Protein AF-A0A257TMP0-F1 (afdb_monomer_lite)

pLDDT: mean 79.97, std 19.18, range [31.48, 96.81]

Radius of gyration: 22.4 Å; chains: 1; bounding box: 71×36×74 Å

Sequence (248 aa):
MKRREEPAPKPLPTPAVAKSKNPRAWLIAAVLLLVAIGSGDEDLGERFYEAFAAHPWVAKVERVLKRPPAGVEVTLVYRRPVLMVQVTGGLLPADGDGVQLLTADFSPLEARRYPRLSEFGAATPPPAGTRWTDARVVAAAALAAVLIDSWDELGLHHLAVASDPSANAGQIEFDLFTQAGTRIAWGAAPTATPEDQAAAADKLSRLRHYHAEHNTLEGSRGPQVLDLRTPHGVEVSQRSARPQVIEQ

Structure (mmCIF, N/CA/C/O backbone):
data_AF-A0A257TMP0-F1
#
_entry.id   AF-A0A257TMP0-F1
#
loop_
_atom_site.group_PDB
_atom_site.id
_atom_site.type_symbol
_atom_site.label_atom_id
_atom_site.label_alt_id
_atom_site.label_comp_id
_atom_site.label_asym_id
_atom_site.label_entity_id
_atom_site.label_seq_id
_atom_site.pdbx_PDB_ins_code
_atom_site.Cartn_x
_atom_site.Cartn_y
_atom_site.Cartn_z
_atom_site.occupancy
_atom_site.B_iso_or_equiv
_atom_site.auth_seq_id
_atom_site.auth_comp_id
_atom_site.auth_asym_id
_atom_site.auth_atom_id
_atom_site.pdbx_PDB_model_num
ATOM 1 N N . MET A 1 1 ? 17.772 -9.366 -50.021 1.00 37.19 1 MET A N 1
ATOM 2 C CA . MET A 1 1 ? 18.021 -8.973 -48.616 1.00 37.19 1 MET A CA 1
ATOM 3 C C . MET A 1 1 ? 16.873 -9.487 -47.757 1.00 37.19 1 MET A C 1
ATOM 5 O O . MET A 1 1 ? 15.774 -8.969 -47.875 1.00 37.19 1 MET A O 1
ATOM 9 N N . LYS A 1 2 ? 17.084 -10.548 -46.968 1.00 37.09 2 LYS A N 1
ATOM 10 C 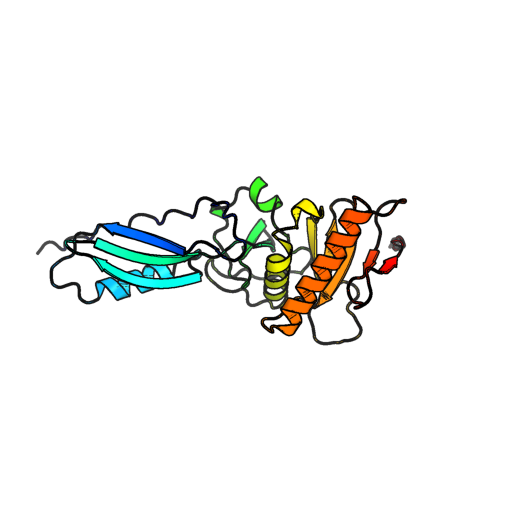CA . LYS A 1 2 ? 16.102 -11.015 -45.974 1.00 37.09 2 LYS A CA 1
ATOM 11 C C . LYS A 1 2 ? 16.408 -10.295 -44.658 1.00 37.09 2 LYS A C 1
ATOM 13 O O . LYS A 1 2 ? 17.503 -10.487 -44.134 1.00 37.09 2 LYS A O 1
ATOM 18 N N . ARG A 1 3 ? 15.493 -9.456 -44.153 1.00 32.97 3 ARG A N 1
ATOM 19 C CA . ARG A 1 3 ? 15.560 -8.972 -42.762 1.00 32.97 3 ARG A CA 1
ATOM 20 C C . ARG A 1 3 ? 15.521 -10.212 -41.869 1.00 32.97 3 ARG A C 1
ATOM 22 O O . ARG A 1 3 ? 14.593 -11.006 -41.991 1.00 32.97 3 ARG A O 1
ATOM 29 N N . ARG A 1 4 ? 16.549 -10.424 -41.047 1.00 34.88 4 ARG A N 1
ATOM 30 C CA . ARG A 1 4 ? 16.467 -11.397 -39.955 1.00 34.88 4 ARG A CA 1
ATOM 31 C C . ARG A 1 4 ? 15.520 -10.795 -38.924 1.00 34.88 4 ARG A C 1
ATOM 33 O O . ARG A 1 4 ? 15.844 -9.759 -38.356 1.00 34.88 4 ARG A O 1
ATOM 40 N N . GLU A 1 5 ? 14.351 -11.398 -38.752 1.00 35.25 5 GLU A N 1
ATOM 41 C CA . GLU A 1 5 ? 13.492 -11.113 -37.606 1.00 35.25 5 GLU A CA 1
ATOM 42 C C . GLU A 1 5 ? 14.234 -11.580 -36.352 1.00 35.25 5 GLU A C 1
ATOM 44 O O . GLU A 1 5 ? 14.592 -12.753 -36.219 1.00 35.25 5 GLU A O 1
ATOM 49 N N . GLU A 1 6 ? 14.562 -10.628 -35.486 1.00 41.41 6 GLU A N 1
ATOM 50 C CA . GLU A 1 6 ? 15.123 -10.892 -34.169 1.00 41.41 6 GLU A CA 1
ATOM 51 C C . GLU A 1 6 ? 14.021 -11.552 -33.318 1.00 41.41 6 GLU A C 1
ATOM 53 O O . GLU A 1 6 ? 12.890 -11.056 -33.313 1.00 41.41 6 GLU A O 1
ATOM 58 N N . PRO A 1 7 ? 14.280 -12.696 -32.657 1.00 37.62 7 PRO A N 1
ATOM 59 C CA . PRO A 1 7 ? 13.253 -13.373 -31.877 1.00 37.62 7 PRO A CA 1
ATOM 60 C C . PRO A 1 7 ? 12.777 -12.453 -30.751 1.00 37.62 7 PRO A C 1
ATOM 62 O O . PRO A 1 7 ? 13.594 -11.894 -30.018 1.00 37.62 7 PRO A O 1
ATOM 65 N N . ALA A 1 8 ? 11.456 -12.308 -30.616 1.00 40.47 8 ALA A N 1
ATOM 66 C CA . ALA A 1 8 ? 10.858 -11.505 -29.559 1.00 40.47 8 ALA A CA 1
ATOM 67 C C . ALA A 1 8 ? 11.420 -11.928 -28.186 1.00 40.47 8 ALA A C 1
ATOM 69 O O . ALA A 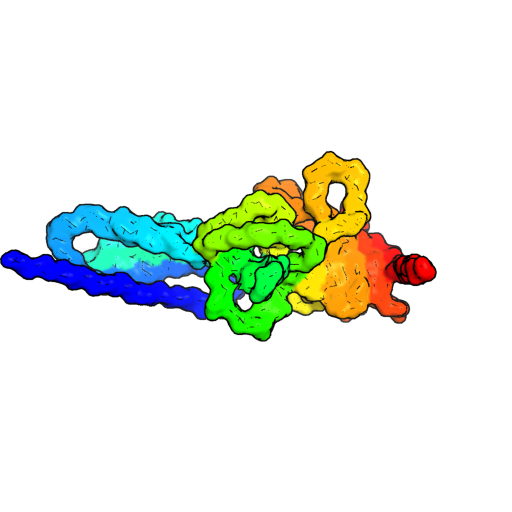1 8 ? 11.577 -13.133 -27.940 1.00 40.47 8 ALA A O 1
ATOM 70 N N . PRO A 1 9 ? 11.738 -10.971 -27.294 1.00 43.97 9 PRO A N 1
ATOM 71 C CA . PRO A 1 9 ? 12.239 -11.292 -25.968 1.00 43.97 9 PRO A CA 1
ATOM 72 C C . PRO A 1 9 ? 11.255 -12.237 -25.271 1.00 43.97 9 PRO A C 1
ATOM 74 O O . PRO A 1 9 ? 10.042 -12.020 -25.282 1.00 43.97 9 PRO A O 1
ATOM 77 N N . LYS A 1 10 ? 11.787 -13.326 -24.705 1.00 41.12 10 LYS A N 1
ATOM 78 C CA . LYS A 1 10 ? 11.005 -14.321 -23.960 1.00 41.12 10 LYS A CA 1
ATOM 79 C C . LYS A 1 10 ? 10.190 -13.592 -22.876 1.00 41.12 10 LYS A C 1
ATOM 81 O O . LYS A 1 10 ? 10.759 -12.699 -22.243 1.00 41.12 10 LYS A O 1
ATOM 86 N N . PRO A 1 11 ? 8.907 -13.945 -22.647 1.00 45.69 11 PRO A N 1
ATOM 87 C CA . PRO A 1 11 ? 8.096 -13.292 -21.625 1.00 45.69 11 PRO A CA 1
ATOM 88 C C . PRO A 1 11 ? 8.832 -13.320 -20.289 1.00 45.69 11 PRO A C 1
ATOM 90 O O . PRO A 1 11 ? 9.423 -14.341 -19.917 1.00 45.69 11 PRO A O 1
ATOM 93 N N . LEU A 1 12 ? 8.832 -12.176 -19.606 1.00 51.00 12 LEU A N 1
ATOM 94 C CA . LEU A 1 12 ? 9.475 -12.058 -18.309 1.00 51.00 12 LEU A CA 1
ATOM 95 C C . LEU A 1 12 ? 8.849 -13.061 -17.348 1.00 51.00 12 LEU A C 1
ATOM 97 O O . LEU A 1 12 ? 7.625 -13.206 -17.348 1.00 51.00 12 LEU A O 1
ATOM 101 N N . PRO A 1 13 ? 9.655 -13.764 -16.535 1.00 46.88 13 PRO A N 1
ATOM 102 C CA . PRO A 1 13 ? 9.083 -14.514 -15.440 1.00 46.88 13 PRO A CA 1
ATOM 103 C C . PRO A 1 13 ? 8.354 -13.509 -14.547 1.00 46.88 13 PRO A C 1
ATOM 105 O O . PRO A 1 13 ? 8.991 -12.642 -13.945 1.00 46.88 13 PRO A O 1
ATOM 108 N N . THR A 1 14 ? 7.025 -13.606 -14.466 1.00 50.69 14 THR A N 1
ATOM 109 C CA . THR A 1 14 ? 6.275 -12.971 -13.382 1.00 50.69 14 THR A CA 1
ATOM 110 C C . THR A 1 14 ? 6.949 -13.438 -12.097 1.00 50.69 14 THR A C 1
ATOM 112 O O . THR A 1 14 ? 7.175 -14.649 -11.966 1.00 50.69 14 THR A O 1
ATOM 115 N N . PRO A 1 15 ? 7.366 -12.542 -11.184 1.00 47.78 15 PRO A N 1
ATOM 116 C CA . PRO A 1 15 ? 7.978 -12.989 -9.949 1.00 47.78 15 PRO A CA 1
ATOM 117 C C . PRO A 1 15 ? 6.948 -13.863 -9.234 1.00 47.78 15 PRO A C 1
ATOM 119 O O . PRO A 1 15 ? 5.976 -13.360 -8.677 1.00 47.78 15 PRO A O 1
ATOM 122 N N . ALA A 1 16 ? 7.142 -15.187 -9.280 1.00 42.41 16 ALA A N 1
ATOM 123 C CA . ALA A 1 16 ? 6.451 -16.107 -8.395 1.00 42.41 16 ALA A CA 1
ATOM 124 C C . ALA A 1 16 ? 6.668 -15.532 -7.006 1.00 42.41 16 ALA A C 1
ATOM 126 O O . ALA A 1 16 ? 7.832 -15.345 -6.655 1.00 42.41 16 ALA A O 1
ATOM 127 N N . VAL A 1 17 ? 5.582 -15.164 -6.315 1.00 42.59 17 VAL A N 1
ATOM 128 C CA . VAL A 1 17 ? 5.558 -14.455 -5.027 1.00 42.59 17 VAL A CA 1
ATOM 129 C C . VAL A 1 17 ? 6.579 -15.092 -4.088 1.00 42.59 17 VAL A C 1
ATOM 131 O O . VAL A 1 17 ? 6.304 -16.044 -3.356 1.00 42.59 17 VAL A O 1
ATOM 134 N N . ALA A 1 18 ? 7.816 -14.621 -4.181 1.00 34.34 18 ALA A N 1
ATOM 135 C CA . ALA A 1 18 ? 8.935 -15.236 -3.519 1.00 34.34 18 ALA A CA 1
ATOM 136 C C . ALA A 1 18 ? 8.872 -14.661 -2.121 1.00 34.34 18 ALA A C 1
ATOM 138 O O . ALA A 1 18 ? 9.106 -13.470 -1.914 1.00 34.34 18 ALA A O 1
ATOM 139 N N . LYS A 1 19 ? 8.467 -15.509 -1.174 1.00 33.50 19 LYS A N 1
ATOM 140 C CA . LYS A 1 19 ? 8.443 -15.202 0.254 1.00 33.50 19 LYS A CA 1
ATOM 141 C C . LYS A 1 19 ? 9.877 -14.932 0.722 1.00 33.50 19 LYS A C 1
ATOM 143 O O . LYS A 1 19 ? 10.552 -15.813 1.248 1.00 33.50 19 LYS A O 1
ATOM 148 N N . SER A 1 20 ? 10.364 -13.721 0.472 1.00 34.03 20 SER A N 1
ATOM 149 C CA . SER A 1 20 ? 11.610 -13.197 1.015 1.00 34.03 20 SER A CA 1
ATOM 150 C C . SER A 1 20 ? 11.408 -12.952 2.508 1.00 34.03 20 SER A C 1
ATOM 152 O O . SER A 1 20 ? 10.466 -12.274 2.908 1.00 34.03 20 SER A O 1
ATOM 154 N N . LYS A 1 21 ? 12.293 -13.503 3.346 1.00 31.48 21 LYS A N 1
ATOM 155 C CA . LYS A 1 21 ? 12.283 -13.321 4.811 1.00 31.48 21 LYS A CA 1
ATOM 156 C C . LYS A 1 21 ? 12.766 -11.931 5.258 1.00 31.48 21 LYS A C 1
ATOM 158 O O . LYS A 1 21 ? 12.965 -11.718 6.449 1.00 31.48 21 LYS A O 1
ATOM 163 N N . ASN A 1 22 ? 13.001 -11.003 4.329 1.00 34.41 22 ASN A N 1
ATOM 164 C CA . ASN A 1 22 ? 13.519 -9.675 4.626 1.00 34.41 22 ASN A CA 1
ATOM 165 C C . ASN A 1 22 ? 12.558 -8.609 4.055 1.00 34.41 22 ASN A C 1
ATOM 167 O O . ASN A 1 22 ? 12.523 -8.434 2.836 1.00 34.41 22 ASN A O 1
ATOM 171 N N . PRO A 1 23 ? 11.781 -7.893 4.892 1.00 37.94 23 PRO A N 1
ATOM 172 C CA . PRO A 1 23 ? 10.699 -7.006 4.440 1.00 37.94 23 PRO A CA 1
ATOM 173 C C . PRO A 1 23 ? 11.188 -5.794 3.626 1.00 37.94 23 PRO A C 1
ATOM 175 O O . PRO A 1 23 ? 10.402 -5.162 2.924 1.00 37.94 23 PRO A O 1
ATOM 178 N N . ARG A 1 24 ? 12.499 -5.500 3.665 1.00 38.03 24 ARG A N 1
ATOM 179 C CA . ARG A 1 24 ? 13.159 -4.464 2.849 1.00 38.03 24 ARG A CA 1
ATOM 180 C C . ARG A 1 24 ? 13.813 -4.985 1.564 1.00 38.03 24 ARG A C 1
ATOM 182 O O . ARG A 1 24 ? 14.245 -4.177 0.752 1.00 38.03 24 ARG A O 1
ATOM 189 N N . ALA A 1 25 ? 13.879 -6.301 1.356 1.00 39.72 25 ALA A N 1
ATOM 190 C CA . ALA A 1 25 ? 14.409 -6.908 0.135 1.00 39.72 25 ALA A CA 1
ATOM 191 C C . ALA A 1 25 ? 13.251 -7.361 -0.760 1.00 39.72 25 ALA A C 1
ATOM 193 O O . ALA A 1 25 ? 12.976 -8.556 -0.901 1.00 39.72 25 ALA A O 1
ATOM 194 N N . TRP A 1 26 ? 12.539 -6.396 -1.336 1.00 49.69 26 TRP A N 1
ATOM 195 C CA . TRP A 1 26 ? 11.706 -6.672 -2.499 1.00 49.69 26 TRP A CA 1
ATOM 196 C C . TRP A 1 26 ? 12.649 -6.927 -3.684 1.00 49.69 26 TRP A C 1
ATOM 198 O O . TRP A 1 26 ? 13.623 -6.202 -3.872 1.00 49.69 26 TRP A O 1
ATOM 208 N N . LEU A 1 27 ? 12.446 -8.066 -4.355 1.00 55.94 27 LEU A N 1
ATOM 209 C CA . LEU A 1 27 ? 13.474 -8.809 -5.093 1.00 55.94 27 LEU A CA 1
ATOM 210 C C . LEU A 1 27 ? 14.363 -7.923 -5.979 1.00 55.94 27 LEU A C 1
ATOM 212 O O . LEU A 1 27 ? 13.902 -7.400 -6.993 1.00 55.94 27 LEU A O 1
ATOM 216 N N . ILE A 1 28 ? 15.658 -7.874 -5.653 1.00 55.78 28 ILE A N 1
ATOM 217 C CA . ILE A 1 28 ? 16.684 -7.653 -6.668 1.00 55.78 28 ILE A CA 1
ATOM 218 C C . ILE A 1 28 ? 16.849 -8.990 -7.381 1.00 55.78 28 ILE A C 1
ATOM 220 O O . ILE A 1 28 ? 17.313 -9.960 -6.778 1.00 55.78 28 ILE A O 1
ATOM 224 N N . ALA A 1 29 ? 16.451 -9.061 -8.647 1.00 62.38 29 ALA A N 1
ATOM 225 C CA . ALA A 1 29 ? 16.755 -10.220 -9.474 1.00 62.38 29 ALA A CA 1
ATOM 226 C C . ALA A 1 29 ? 17.756 -9.829 -10.555 1.00 62.38 29 ALA A C 1
ATOM 228 O O . ALA A 1 29 ? 17.570 -8.840 -11.266 1.00 62.38 29 ALA A O 1
ATOM 229 N N . ALA A 1 30 ? 18.797 -10.644 -10.702 1.00 57.94 30 ALA A N 1
ATOM 230 C CA . ALA A 1 30 ? 19.597 -10.661 -11.912 1.00 57.94 30 ALA A CA 1
ATOM 231 C C . ALA A 1 30 ? 18.917 -11.604 -12.910 1.00 57.94 30 ALA A C 1
ATOM 233 O O . ALA A 1 30 ? 18.869 -12.816 -12.702 1.00 57.94 30 ALA A O 1
ATOM 234 N N . VAL A 1 31 ? 18.365 -11.044 -13.982 1.00 66.56 31 VAL A N 1
ATOM 235 C CA . VAL A 1 31 ? 17.843 -11.805 -15.115 1.00 66.56 31 VAL A CA 1
ATOM 236 C C . VAL A 1 31 ? 18.952 -11.899 -16.153 1.00 66.56 31 VAL A C 1
ATOM 238 O O . VAL A 1 31 ? 19.395 -10.886 -16.690 1.00 66.56 31 VAL A O 1
ATOM 241 N N . LEU A 1 32 ? 19.414 -13.117 -16.436 1.00 60.00 32 LEU A N 1
ATOM 242 C CA . LEU A 1 32 ? 20.347 -13.374 -17.527 1.00 60.00 32 LEU A CA 1
ATOM 243 C C . LEU A 1 32 ? 19.556 -13.790 -18.768 1.00 60.00 32 LEU A C 1
ATOM 245 O O . LEU A 1 32 ? 18.943 -14.858 -18.786 1.00 60.00 32 LEU A O 1
ATOM 249 N N . LEU A 1 33 ? 19.589 -12.960 -19.807 1.00 61.06 33 LEU A N 1
ATOM 250 C CA . LEU A 1 33 ? 19.063 -13.306 -21.120 1.00 61.06 33 LEU A CA 1
ATOM 251 C C . LEU A 1 33 ? 20.218 -13.682 -22.049 1.00 61.06 33 LEU A C 1
ATOM 253 O O . LEU A 1 33 ? 21.161 -12.915 -22.238 1.00 61.06 33 LEU A O 1
ATOM 257 N N . LEU A 1 34 ? 20.130 -14.863 -22.655 1.00 55.09 34 LEU A N 1
ATOM 258 C CA . LEU A 1 34 ? 20.993 -15.250 -23.767 1.00 55.09 34 LEU A CA 1
ATOM 259 C C . LEU A 1 34 ? 20.329 -14.784 -25.060 1.00 55.09 34 LEU A C 1
ATOM 261 O O . LEU A 1 34 ? 19.215 -15.208 -25.366 1.00 55.09 34 LEU A O 1
ATOM 265 N N . VAL A 1 35 ? 21.005 -13.914 -25.805 1.00 59.41 35 VAL A N 1
ATOM 266 C CA . VAL A 1 35 ? 20.513 -13.371 -27.078 1.00 59.41 35 VAL A CA 1
ATOM 267 C C . VAL A 1 35 ? 21.626 -13.469 -28.100 1.00 59.41 35 VAL A C 1
ATOM 269 O O . VAL A 1 35 ? 22.787 -13.271 -27.768 1.00 59.41 35 VAL A O 1
ATOM 272 N N . ALA A 1 36 ? 21.298 -13.791 -29.349 1.00 56.53 36 ALA A N 1
ATOM 273 C CA . ALA A 1 36 ? 22.279 -13.784 -30.426 1.00 56.53 36 ALA A CA 1
ATOM 274 C C . ALA A 1 36 ? 22.693 -12.334 -30.736 1.00 56.53 36 ALA A C 1
ATOM 276 O O . ALA A 1 36 ? 22.044 -11.659 -31.527 1.00 56.53 36 ALA A O 1
ATOM 277 N N . ILE A 1 37 ? 23.760 -11.854 -30.094 1.00 57.31 37 ILE A N 1
ATOM 278 C CA . ILE A 1 37 ? 24.263 -10.489 -30.276 1.00 57.31 37 ILE A CA 1
ATOM 279 C C . ILE A 1 37 ? 25.055 -10.421 -31.589 1.00 57.31 37 ILE A C 1
ATOM 281 O O . ILE A 1 37 ? 26.093 -11.069 -31.736 1.00 57.31 37 ILE A O 1
ATOM 285 N N . GLY A 1 38 ? 24.568 -9.640 -32.555 1.00 56.31 38 GLY A N 1
ATOM 286 C CA . GLY A 1 38 ? 25.363 -9.236 -33.716 1.00 56.31 38 GLY A CA 1
ATOM 287 C C . GLY A 1 38 ? 26.446 -8.238 -33.299 1.00 56.31 38 GLY A C 1
ATOM 288 O O . GLY A 1 38 ? 26.213 -7.401 -32.433 1.00 56.31 38 GLY A O 1
ATOM 289 N N . SER A 1 39 ? 27.628 -8.293 -33.918 1.00 51.47 39 SER A N 1
ATOM 290 C CA . SER A 1 39 ? 28.830 -7.529 -33.527 1.00 51.47 39 SER A CA 1
ATOM 291 C C . SER A 1 39 ? 28.739 -5.995 -33.657 1.00 51.47 39 SER A C 1
ATOM 293 O O . SER A 1 39 ? 29.765 -5.333 -33.560 1.00 51.47 39 SER A O 1
ATOM 295 N N . GLY A 1 40 ? 27.554 -5.430 -33.899 1.00 57.81 40 GLY A N 1
ATOM 296 C CA . GLY A 1 40 ? 27.322 -3.993 -34.083 1.00 57.81 40 GLY A CA 1
ATOM 297 C C . GLY A 1 40 ? 26.061 -3.465 -33.398 1.00 57.81 40 GLY A C 1
ATOM 298 O O . GLY A 1 40 ? 25.598 -2.390 -33.754 1.00 57.81 40 GLY A O 1
ATOM 299 N N . ASP A 1 41 ? 25.473 -4.210 -32.456 1.00 66.75 41 ASP A N 1
ATOM 300 C CA . ASP A 1 41 ? 24.308 -3.729 -31.703 1.00 66.75 41 ASP A CA 1
ATOM 301 C C . ASP A 1 41 ? 24.769 -2.869 -30.514 1.00 66.75 41 ASP A C 1
ATOM 303 O O . ASP A 1 41 ? 24.841 -3.318 -29.360 1.00 66.75 41 ASP A O 1
ATOM 307 N N . GLU A 1 42 ? 25.212 -1.649 -30.826 1.00 69.06 42 GLU A N 1
ATOM 308 C CA . GLU A 1 42 ? 25.689 -0.664 -29.850 1.00 69.06 42 GLU A CA 1
ATOM 309 C C . GLU A 1 42 ? 24.560 -0.289 -28.870 1.00 69.06 42 GLU A C 1
ATOM 311 O O . GLU A 1 42 ? 24.783 -0.342 -27.653 1.00 69.06 42 GLU A O 1
ATOM 316 N N . ASP A 1 43 ? 23.327 -0.156 -29.370 1.00 79.62 43 ASP A N 1
ATOM 317 C CA . ASP A 1 43 ? 22.139 0.300 -28.626 1.00 79.62 43 ASP A CA 1
ATOM 318 C C . ASP A 1 43 ? 21.397 -0.813 -27.862 1.00 79.62 43 ASP A C 1
ATOM 320 O O . ASP A 1 43 ? 20.444 -0.552 -27.126 1.00 79.62 43 ASP A O 1
ATOM 324 N N . LEU A 1 44 ? 21.842 -2.073 -27.968 1.00 80.56 44 LEU A N 1
ATOM 325 C CA . LEU A 1 44 ? 21.208 -3.226 -27.311 1.00 80.56 44 LEU A CA 1
ATOM 326 C C . LEU A 1 44 ? 20.926 -2.997 -25.818 1.00 80.56 44 LEU A C 1
ATOM 328 O O . LEU A 1 44 ? 19.887 -3.404 -25.306 1.00 80.56 44 LEU A O 1
ATOM 332 N N . GLY A 1 45 ? 21.859 -2.356 -25.107 1.00 82.62 45 GLY A N 1
ATOM 333 C CA . GLY A 1 45 ? 21.712 -2.096 -23.673 1.00 82.62 45 GLY A CA 1
ATOM 334 C C . GLY A 1 45 ? 20.558 -1.143 -23.359 1.00 82.62 45 GLY A C 1
ATOM 335 O O . GLY A 1 45 ? 19.799 -1.396 -22.424 1.00 82.62 45 GLY A O 1
ATOM 336 N N . GLU A 1 46 ? 20.403 -0.091 -24.162 1.00 86.38 46 GLU A N 1
ATOM 337 C CA . GLU A 1 46 ? 19.332 0.897 -24.030 1.00 86.38 46 GLU A CA 1
ATOM 338 C C . GLU A 1 46 ? 17.976 0.282 -24.382 1.00 86.38 46 GLU A C 1
ATOM 340 O O . GLU A 1 46 ? 17.044 0.371 -23.589 1.00 86.38 46 GLU A O 1
ATOM 345 N N . ARG A 1 47 ? 17.896 -0.487 -25.476 1.00 86.44 47 ARG A N 1
ATOM 346 C CA . ARG A 1 47 ? 16.678 -1.228 -25.853 1.00 86.44 47 ARG A CA 1
ATOM 347 C C . ARG A 1 47 ? 16.193 -2.154 -24.736 1.00 86.44 47 ARG A C 1
ATOM 349 O O . ARG A 1 47 ? 14.996 -2.226 -24.464 1.00 86.44 47 ARG A O 1
ATOM 356 N N . PHE A 1 48 ? 17.111 -2.868 -24.077 1.00 87.75 48 PHE A N 1
ATOM 357 C CA . PHE A 1 48 ? 16.760 -3.678 -22.912 1.00 87.75 48 PHE A CA 1
ATOM 358 C C . PHE A 1 48 ? 16.297 -2.811 -21.749 1.00 87.75 48 PHE A C 1
ATOM 360 O O . PHE A 1 48 ? 15.259 -3.108 -21.162 1.00 87.75 48 PHE A O 1
ATOM 367 N N . TYR A 1 49 ? 17.033 -1.747 -21.425 1.00 89.06 49 TYR A N 1
ATOM 368 C CA . TYR A 1 49 ? 16.637 -0.826 -20.367 1.00 89.06 49 TYR A CA 1
ATOM 369 C C . TYR A 1 49 ? 15.203 -0.321 -20.572 1.00 89.06 49 TYR A C 1
ATOM 371 O O . TYR A 1 49 ? 14.381 -0.489 -19.676 1.00 89.06 49 TYR A O 1
ATOM 379 N N . GLU A 1 50 ? 14.882 0.212 -21.751 1.00 89.88 50 GLU A N 1
ATOM 380 C CA . GLU A 1 50 ? 13.552 0.734 -22.077 1.00 89.88 50 GLU A CA 1
ATOM 381 C C . GLU A 1 50 ? 12.471 -0.348 -21.996 1.00 89.88 50 GLU A C 1
ATOM 383 O O . GLU A 1 50 ? 11.436 -0.145 -21.359 1.00 89.88 50 GLU A O 1
ATOM 388 N N . ALA A 1 51 ? 12.722 -1.527 -22.575 1.00 87.75 51 ALA A N 1
ATOM 389 C CA . ALA A 1 51 ? 11.765 -2.630 -22.562 1.00 87.75 51 ALA A CA 1
ATOM 390 C C . ALA A 1 51 ? 11.447 -3.111 -21.137 1.00 87.75 51 ALA A C 1
ATOM 392 O O . ALA A 1 51 ? 10.286 -3.355 -20.806 1.00 87.75 51 ALA A O 1
ATOM 393 N N . PHE A 1 52 ? 12.464 -3.231 -20.278 1.00 88.88 52 PHE A N 1
ATOM 394 C CA . PHE A 1 52 ? 12.271 -3.614 -18.881 1.00 88.88 52 PHE A CA 1
ATOM 395 C C . PHE A 1 52 ? 11.640 -2.486 -18.059 1.00 88.88 52 PHE A C 1
ATOM 397 O O . PHE A 1 52 ? 10.758 -2.758 -17.248 1.00 88.88 52 PHE A O 1
ATOM 404 N N . ALA A 1 53 ? 12.047 -1.232 -18.268 1.00 89.75 53 ALA A N 1
ATOM 405 C CA . ALA A 1 53 ? 11.503 -0.075 -17.559 1.00 89.75 53 ALA A CA 1
ATOM 406 C C . ALA A 1 53 ? 10.017 0.163 -17.873 1.00 89.75 53 ALA A C 1
ATOM 408 O O . ALA A 1 53 ? 9.278 0.629 -17.009 1.00 89.75 53 ALA A O 1
ATOM 409 N N . ALA A 1 54 ? 9.564 -0.201 -19.076 1.00 89.12 54 ALA A N 1
ATOM 410 C CA . ALA A 1 54 ? 8.160 -0.126 -19.469 1.00 89.12 54 ALA A CA 1
ATOM 411 C C . ALA A 1 54 ? 7.279 -1.225 -18.842 1.00 89.12 54 ALA A C 1
ATOM 413 O O . ALA A 1 54 ? 6.052 -1.160 -18.935 1.00 89.12 54 ALA A O 1
ATOM 414 N N . HIS A 1 55 ? 7.865 -2.255 -18.223 1.00 91.12 55 HIS A N 1
ATOM 415 C CA . HIS A 1 55 ? 7.094 -3.378 -17.705 1.00 91.12 55 HIS A CA 1
ATOM 416 C C . HIS A 1 55 ? 6.399 -3.030 -16.370 1.00 91.12 55 HIS A C 1
ATOM 418 O O . HIS A 1 55 ? 7.081 -2.621 -15.429 1.00 91.12 55 HIS A O 1
ATOM 424 N N . PRO A 1 56 ? 5.080 -3.285 -16.202 1.00 91.81 56 PRO A N 1
ATOM 425 C CA . PRO A 1 56 ? 4.320 -2.869 -15.016 1.00 91.81 56 PRO A CA 1
ATOM 426 C C . PRO A 1 56 ? 4.861 -3.344 -13.667 1.00 91.81 56 PRO A C 1
ATOM 428 O O . PRO A 1 56 ? 4.665 -2.673 -12.664 1.00 91.81 56 PRO A O 1
ATOM 431 N N . TRP A 1 57 ? 5.541 -4.491 -13.633 1.00 92.12 57 TRP A N 1
ATOM 432 C CA . TRP A 1 57 ? 6.139 -5.049 -12.414 1.00 92.12 57 TRP A CA 1
ATOM 433 C C . TRP A 1 57 ? 7.525 -4.504 -12.077 1.00 92.12 57 TRP A C 1
ATOM 435 O O . TRP A 1 57 ? 8.031 -4.772 -10.989 1.00 92.12 57 TRP A O 1
ATOM 445 N N . VAL A 1 58 ? 8.171 -3.779 -12.985 1.00 92.44 58 VAL A N 1
ATOM 446 C CA . VAL A 1 58 ? 9.510 -3.244 -12.747 1.00 92.44 58 VAL A CA 1
ATOM 447 C C . VAL A 1 58 ? 9.361 -1.884 -12.078 1.00 92.44 58 VAL A C 1
ATOM 449 O O . VAL A 1 58 ? 8.753 -0.961 -12.615 1.00 92.44 58 VAL A O 1
ATOM 452 N N . ALA A 1 59 ? 9.898 -1.762 -10.867 1.00 92.75 59 ALA A N 1
ATOM 453 C CA . ALA A 1 59 ? 9.982 -0.472 -10.194 1.00 92.75 59 ALA A CA 1
ATOM 454 C C . ALA A 1 59 ? 11.171 0.323 -10.731 1.00 92.75 59 ALA A C 1
ATOM 456 O O . ALA A 1 59 ? 11.094 1.538 -10.900 1.00 92.75 59 ALA A O 1
ATOM 457 N N . LYS A 1 60 ? 12.282 -0.379 -10.985 1.00 92.31 60 LYS A N 1
ATOM 458 C CA . LYS A 1 60 ? 13.527 0.210 -11.460 1.00 92.31 60 LYS A CA 1
ATOM 459 C C . LYS A 1 60 ? 14.388 -0.829 -12.173 1.00 92.31 60 LYS A C 1
ATOM 461 O O . LYS A 1 60 ? 14.540 -1.955 -11.701 1.00 92.31 60 LYS A O 1
ATOM 466 N N . VAL A 1 61 ? 15.010 -0.414 -13.271 1.00 92.81 61 VAL A N 1
ATOM 467 C CA . VAL A 1 61 ? 16.146 -1.118 -13.870 1.00 92.81 61 VAL A CA 1
ATOM 468 C C . VAL A 1 61 ? 17.412 -0.556 -13.230 1.00 92.81 61 VAL A C 1
ATOM 470 O O . VAL A 1 61 ? 17.730 0.618 -13.415 1.00 92.81 61 VAL A O 1
ATOM 473 N N . GLU A 1 62 ? 18.114 -1.352 -12.425 1.00 92.06 62 GLU A N 1
ATOM 474 C CA . GLU A 1 62 ? 19.339 -0.886 -11.762 1.00 92.06 62 GLU A CA 1
ATOM 475 C C . GLU A 1 62 ? 20.526 -0.886 -12.709 1.00 92.06 62 GLU A C 1
ATOM 477 O O . GLU A 1 62 ? 21.380 -0.003 -12.643 1.00 92.06 62 GLU A O 1
ATOM 482 N N . ARG A 1 63 ? 20.611 -1.917 -13.553 1.00 88.19 63 ARG A N 1
ATOM 483 C CA . ARG A 1 63 ? 21.796 -2.150 -14.368 1.00 88.19 63 ARG A CA 1
ATOM 484 C C . ARG A 1 63 ? 21.487 -3.064 -15.543 1.00 88.19 63 ARG A C 1
ATOM 486 O O . ARG A 1 63 ? 20.798 -4.066 -15.379 1.00 88.19 63 ARG A O 1
ATOM 493 N N . VAL A 1 64 ? 22.080 -2.758 -16.691 1.00 89.19 64 VAL A N 1
ATOM 494 C CA . VAL A 1 64 ? 22.109 -3.621 -17.876 1.00 89.19 64 VAL A CA 1
ATOM 495 C C . VAL A 1 64 ? 23.572 -3.832 -18.254 1.00 89.19 64 VAL A C 1
ATOM 497 O O . VAL A 1 64 ? 24.294 -2.866 -18.487 1.00 89.19 64 VAL A O 1
ATOM 500 N N . LEU A 1 65 ? 24.031 -5.083 -18.291 1.00 86.81 65 LEU A N 1
ATOM 501 C CA . LEU A 1 65 ? 25.397 -5.445 -18.664 1.00 86.81 65 LEU A CA 1
ATOM 502 C C . LEU A 1 65 ? 25.413 -6.426 -19.829 1.00 86.81 65 LEU A C 1
ATOM 504 O O . LEU A 1 65 ? 24.851 -7.514 -19.738 1.00 86.81 65 LEU A O 1
ATOM 508 N N . LYS A 1 66 ? 26.157 -6.098 -20.886 1.00 83.75 66 LYS A N 1
ATOM 509 C CA . LYS A 1 66 ? 26.505 -7.068 -21.930 1.00 83.75 66 LYS A CA 1
ATOM 510 C C . LYS A 1 66 ? 27.534 -8.056 -21.360 1.00 83.75 66 LYS A C 1
ATOM 512 O O . LYS A 1 66 ? 28.544 -7.658 -20.779 1.00 83.75 66 LYS A O 1
ATOM 517 N N . ARG A 1 67 ? 27.273 -9.351 -21.505 1.00 81.12 67 ARG A N 1
ATOM 518 C CA . ARG A 1 67 ? 28.128 -10.457 -21.065 1.00 81.12 67 ARG A CA 1
ATOM 519 C C . ARG A 1 67 ? 28.616 -11.245 -22.284 1.00 81.12 67 ARG A C 1
ATOM 521 O O . ARG A 1 67 ? 27.792 -11.723 -23.062 1.00 81.12 67 ARG A O 1
ATOM 528 N N . PRO A 1 68 ? 29.933 -11.419 -22.468 1.00 73.00 68 PRO A N 1
ATOM 529 C CA . PRO A 1 68 ? 30.451 -12.318 -23.494 1.00 73.00 68 PRO A CA 1
ATOM 530 C C . PRO A 1 68 ? 30.026 -13.784 -23.254 1.00 73.00 68 PRO A C 1
ATOM 532 O O . PRO A 1 68 ? 29.842 -14.174 -22.100 1.00 73.00 68 PRO A O 1
ATOM 535 N N . PRO A 1 69 ? 29.920 -14.620 -24.306 1.00 64.69 69 PRO A N 1
ATOM 536 C CA . PRO A 1 69 ? 30.065 -14.254 -25.716 1.00 64.69 69 PRO A CA 1
ATOM 537 C C . PRO A 1 69 ? 28.799 -13.620 -26.328 1.00 64.69 69 PRO A C 1
ATOM 539 O O . PRO A 1 69 ? 28.928 -12.897 -27.308 1.00 64.69 69 PRO A O 1
ATOM 542 N N . ALA A 1 70 ? 27.602 -13.855 -25.774 1.00 72.88 70 ALA A N 1
ATOM 543 C CA . ALA A 1 70 ? 26.331 -13.354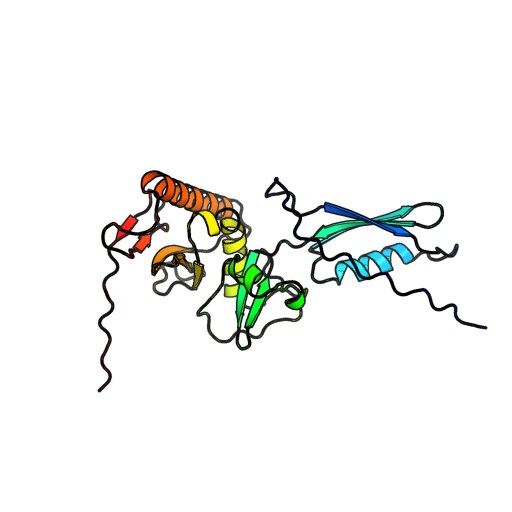 -26.321 1.00 72.88 70 ALA A CA 1
ATOM 544 C C . ALA A 1 70 ? 25.200 -13.354 -25.263 1.00 72.88 70 ALA A C 1
ATOM 546 O O . ALA A 1 70 ? 24.202 -14.068 -25.371 1.00 72.88 70 ALA A O 1
ATOM 547 N N . GLY A 1 71 ? 25.388 -12.613 -24.174 1.00 75.88 71 GLY A N 1
ATOM 548 C CA . GLY A 1 71 ? 24.418 -12.498 -23.088 1.00 75.88 71 GLY A CA 1
ATOM 549 C C . GLY A 1 71 ? 24.193 -11.055 -22.661 1.00 75.88 71 GLY A C 1
ATOM 550 O O . GLY A 1 71 ? 25.045 -10.190 -22.857 1.00 75.88 71 GLY A O 1
ATOM 551 N N . VAL A 1 72 ? 23.046 -10.801 -22.047 1.00 83.06 72 VAL A N 1
ATOM 552 C CA . VAL A 1 72 ? 22.746 -9.558 -21.340 1.00 83.06 72 VAL A CA 1
ATOM 553 C C . VAL A 1 72 ? 22.265 -9.923 -19.941 1.00 83.06 72 VAL A C 1
ATOM 555 O O . VAL A 1 72 ? 21.339 -10.710 -19.769 1.00 83.06 72 VAL A O 1
ATOM 558 N N . GLU A 1 73 ? 22.930 -9.379 -18.931 1.00 85.19 73 GLU A N 1
ATOM 559 C CA . GLU A 1 73 ? 22.534 -9.476 -17.531 1.00 85.19 73 GLU A CA 1
ATOM 560 C C . GLU A 1 73 ? 21.823 -8.183 -17.143 1.00 85.19 73 GLU A C 1
ATOM 562 O O . GLU A 1 73 ? 22.402 -7.100 -17.238 1.00 85.19 73 GLU A O 1
ATOM 567 N N . VAL A 1 74 ? 20.576 -8.292 -16.694 1.00 85.44 74 VAL A N 1
ATOM 568 C CA . VAL A 1 74 ? 19.773 -7.157 -16.242 1.00 85.44 74 VAL A CA 1
ATOM 569 C C . VAL A 1 74 ? 19.467 -7.314 -14.763 1.00 85.44 74 VAL A C 1
ATOM 571 O O . VAL A 1 74 ? 18.917 -8.324 -14.335 1.00 85.44 74 VAL A O 1
ATOM 574 N N . THR A 1 75 ? 19.834 -6.315 -13.969 1.00 88.25 75 THR A N 1
ATOM 575 C CA . THR A 1 75 ? 19.500 -6.234 -12.547 1.00 88.25 75 THR A CA 1
ATOM 576 C C . THR A 1 75 ? 18.261 -5.359 -12.389 1.00 88.25 75 THR A C 1
ATOM 578 O O . THR A 1 75 ? 18.276 -4.184 -12.762 1.00 88.25 75 THR A O 1
ATOM 581 N N . LEU A 1 76 ? 17.185 -5.944 -11.867 1.00 88.25 76 LEU A N 1
ATOM 582 C CA . LEU A 1 76 ? 15.878 -5.305 -11.717 1.00 88.25 76 LEU A CA 1
ATOM 583 C C . LEU A 1 76 ? 15.474 -5.246 -10.256 1.00 88.25 76 LEU A C 1
ATOM 585 O O . LEU A 1 76 ? 15.741 -6.186 -9.507 1.00 88.25 76 LEU A O 1
ATOM 589 N N . VAL A 1 77 ? 14.731 -4.201 -9.912 1.00 89.94 77 VAL A N 1
ATOM 590 C CA . VAL A 1 77 ? 13.984 -4.114 -8.662 1.00 89.94 77 VAL A CA 1
ATOM 591 C C . VAL A 1 77 ? 12.491 -4.216 -8.991 1.00 89.94 77 VAL A C 1
ATOM 593 O O . VAL A 1 77 ? 11.963 -3.414 -9.770 1.00 89.94 77 VAL A O 1
ATOM 596 N N . TYR A 1 78 ? 11.806 -5.210 -8.416 1.00 91.00 78 TYR A N 1
ATOM 597 C CA . TYR A 1 78 ? 10.394 -5.518 -8.704 1.00 91.00 78 TYR A CA 1
ATOM 598 C C . TYR A 1 78 ? 9.393 -4.872 -7.747 1.00 91.00 78 TYR A C 1
ATOM 600 O O . TYR A 1 78 ? 9.478 -5.050 -6.539 1.00 91.00 78 TYR A O 1
ATOM 608 N N . ARG A 1 79 ? 8.341 -4.246 -8.270 1.00 93.62 79 ARG A N 1
ATOM 609 C CA . ARG A 1 79 ? 7.249 -3.706 -7.453 1.00 93.62 79 ARG A CA 1
ATOM 610 C C . ARG A 1 79 ? 6.663 -4.771 -6.527 1.00 93.62 79 ARG A C 1
ATOM 612 O O . ARG A 1 79 ? 6.411 -5.906 -6.932 1.00 93.62 79 ARG A O 1
ATOM 619 N N . ARG A 1 80 ? 6.426 -4.384 -5.274 1.00 93.38 80 ARG A N 1
ATOM 620 C CA . ARG A 1 80 ? 5.757 -5.216 -4.271 1.00 93.38 80 ARG A CA 1
ATOM 621 C C . ARG A 1 80 ? 4.272 -4.838 -4.239 1.00 93.38 80 ARG A C 1
ATOM 623 O O . ARG A 1 80 ? 3.986 -3.695 -3.897 1.00 93.38 80 ARG A O 1
ATOM 630 N N . PRO A 1 81 ? 3.331 -5.749 -4.539 1.00 95.31 81 PRO A N 1
ATOM 631 C CA . PRO A 1 81 ? 1.912 -5.477 -4.359 1.00 95.31 81 PRO A CA 1
ATOM 632 C C . PRO A 1 81 ? 1.621 -5.311 -2.871 1.00 95.31 81 PRO A C 1
ATOM 634 O O . PRO A 1 81 ? 2.087 -6.106 -2.051 1.00 95.31 81 PRO A O 1
ATOM 637 N N . VAL A 1 82 ? 0.857 -4.280 -2.528 1.00 96.50 82 VAL A N 1
ATOM 638 C CA . VAL A 1 82 ? 0.484 -3.994 -1.134 1.00 96.50 82 VAL A CA 1
ATOM 639 C C . VAL A 1 82 ? -0.982 -3.627 -0.982 1.00 96.50 82 VAL A C 1
ATOM 641 O O . VAL A 1 82 ? -1.506 -3.753 0.114 1.00 96.50 82 VAL A O 1
ATOM 644 N N . LEU A 1 83 ? -1.652 -3.192 -2.052 1.00 96.81 83 LEU A N 1
ATOM 645 C CA . LEU A 1 83 ? -3.023 -2.701 -1.995 1.00 96.81 83 LEU A CA 1
ATOM 646 C C . LEU A 1 83 ? -3.858 -3.289 -3.131 1.00 96.81 83 LEU A C 1
ATOM 648 O O . LEU A 1 83 ? -3.396 -3.400 -4.262 1.00 96.81 83 LEU A O 1
ATOM 652 N N . MET A 1 84 ? -5.115 -3.598 -2.834 1.00 96.31 84 MET A N 1
ATOM 653 C CA . MET A 1 84 ? -6.164 -3.864 -3.810 1.00 96.31 84 MET A CA 1
ATOM 654 C C . MET A 1 84 ? -7.145 -2.698 -3.809 1.00 96.31 84 MET A C 1
ATOM 656 O O . MET A 1 84 ? -7.830 -2.431 -2.822 1.00 96.31 84 MET A O 1
ATOM 660 N N . VAL A 1 85 ? -7.215 -1.988 -4.925 1.00 95.12 85 VAL A N 1
ATOM 661 C CA . VAL A 1 85 ? -8.097 -0.840 -5.110 1.00 95.12 85 VAL A CA 1
ATOM 662 C C . VAL A 1 85 ? -9.437 -1.339 -5.639 1.00 95.12 85 VAL A C 1
ATOM 664 O O . VAL A 1 85 ? -9.500 -1.910 -6.729 1.00 95.12 85 VAL A O 1
ATOM 667 N N . GLN A 1 86 ? -10.511 -1.152 -4.871 1.00 92.38 86 GLN A N 1
ATOM 668 C CA . GLN A 1 86 ? -11.857 -1.492 -5.328 1.00 92.38 86 GLN A CA 1
ATOM 669 C C . GLN A 1 86 ? -12.347 -0.445 -6.330 1.00 92.38 86 GLN A C 1
ATOM 671 O O . GLN A 1 86 ? -12.520 0.720 -5.983 1.00 92.38 86 GLN A O 1
ATOM 676 N N . VAL A 1 87 ? -12.623 -0.875 -7.559 1.00 89.69 87 VAL A N 1
ATOM 677 C CA . VAL A 1 87 ? -13.234 -0.051 -8.609 1.00 89.69 87 VAL A CA 1
ATOM 678 C C . VAL A 1 87 ? -14.523 -0.688 -9.115 1.00 89.69 87 VAL A C 1
ATOM 680 O O . VAL A 1 87 ? -14.834 -1.850 -8.818 1.00 89.69 87 VAL A O 1
ATOM 683 N N . THR A 1 88 ? -15.266 0.058 -9.931 1.00 84.75 88 THR A N 1
ATOM 684 C CA . THR A 1 88 ? -16.333 -0.515 -10.752 1.00 84.75 88 THR A CA 1
ATOM 685 C C . THR A 1 88 ? -15.735 -1.582 -11.667 1.00 84.75 88 THR A C 1
ATOM 687 O O . THR A 1 88 ? -14.888 -1.284 -12.503 1.00 84.75 88 THR A O 1
ATOM 690 N N . GLY A 1 89 ? -16.167 -2.832 -11.502 1.00 82.81 89 GLY A N 1
ATOM 691 C CA . GLY A 1 89 ? -15.709 -3.959 -12.321 1.00 82.81 89 GLY A CA 1
ATOM 692 C C . GLY A 1 89 ? -14.639 -4.850 -11.686 1.00 82.81 89 GLY A C 1
ATOM 693 O O . GLY A 1 89 ? -14.325 -5.882 -12.272 1.00 82.81 89 GLY A O 1
ATOM 694 N N . GLY A 1 90 ? -14.118 -4.534 -10.491 1.00 88.44 90 GLY A N 1
ATOM 695 C CA . GLY A 1 90 ? -13.253 -5.470 -9.765 1.00 88.44 90 GLY A CA 1
ATOM 696 C C . GLY A 1 90 ? -12.240 -4.840 -8.813 1.00 88.44 90 GLY A C 1
ATOM 697 O O . GLY A 1 90 ? -12.400 -3.712 -8.350 1.00 88.44 90 GLY A O 1
ATOM 698 N N . LEU A 1 91 ? -11.198 -5.618 -8.512 1.00 91.62 91 LEU A N 1
ATOM 699 C CA . LEU A 1 91 ? -10.047 -5.208 -7.713 1.00 91.62 91 LEU A CA 1
ATOM 700 C C . LEU A 1 91 ? -8.850 -4.978 -8.629 1.00 91.62 91 LEU A C 1
ATOM 702 O O . LEU A 1 91 ? -8.542 -5.830 -9.465 1.00 91.62 91 LEU A O 1
ATOM 706 N N . LEU A 1 92 ? -8.166 -3.853 -8.448 1.00 93.88 92 LEU A N 1
ATOM 707 C CA . LEU A 1 92 ? -6.934 -3.540 -9.162 1.00 93.88 92 LEU A CA 1
ATOM 708 C C . LEU A 1 92 ? -5.755 -3.508 -8.184 1.00 93.88 92 LEU A C 1
ATOM 710 O O . LEU A 1 92 ? -5.799 -2.741 -7.220 1.00 93.88 92 LEU A O 1
ATOM 714 N N . PRO A 1 93 ? -4.711 -4.323 -8.397 1.00 95.94 93 PRO A N 1
ATOM 715 C CA . PRO A 1 93 ? -3.542 -4.333 -7.529 1.00 95.94 93 PRO A CA 1
ATOM 716 C C . PRO A 1 93 ? -2.708 -3.061 -7.711 1.00 95.94 93 PRO A C 1
ATOM 718 O O . PRO A 1 93 ? -2.541 -2.566 -8.827 1.00 95.94 93 PRO A O 1
ATOM 721 N N . ALA A 1 94 ? -2.138 -2.565 -6.618 1.00 96.31 94 ALA A N 1
ATOM 722 C CA . ALA A 1 94 ? -1.180 -1.471 -6.610 1.00 96.31 94 ALA A CA 1
ATOM 723 C C . ALA A 1 94 ? -0.006 -1.759 -5.663 1.00 96.31 94 ALA A C 1
ATOM 725 O O . ALA A 1 94 ? -0.138 -2.485 -4.668 1.00 96.31 94 ALA A O 1
ATOM 726 N N . ASP A 1 95 ? 1.153 -1.190 -5.988 1.00 96.19 95 ASP A N 1
ATOM 727 C CA . ASP A 1 95 ? 2.314 -1.174 -5.097 1.00 96.19 95 ASP A CA 1
ATOM 728 C C . ASP A 1 95 ? 2.263 -0.011 -4.094 1.00 96.19 95 ASP A C 1
ATOM 730 O O . ASP A 1 95 ? 1.311 0.765 -4.089 1.00 96.19 95 ASP A O 1
ATOM 734 N N . GLY A 1 96 ? 3.276 0.101 -3.227 1.00 94.75 96 GLY A N 1
ATOM 735 C CA . GLY A 1 96 ? 3.339 1.141 -2.189 1.00 94.75 96 GLY A CA 1
ATOM 736 C C . GLY A 1 96 ? 3.472 2.571 -2.716 1.00 94.75 96 GLY A C 1
ATOM 737 O O . GLY A 1 96 ? 3.152 3.514 -1.998 1.00 94.75 96 GLY A O 1
ATOM 738 N N . ASP A 1 97 ? 3.877 2.735 -3.976 1.00 94.88 97 ASP A N 1
ATOM 739 C CA . ASP A 1 97 ? 3.914 4.020 -4.669 1.00 94.88 97 ASP A CA 1
ATOM 740 C C . ASP A 1 97 ? 2.577 4.345 -5.352 1.00 94.88 97 ASP A C 1
ATOM 742 O O . ASP A 1 97 ? 2.435 5.389 -5.989 1.00 94.88 97 ASP A O 1
ATOM 746 N N . GLY A 1 98 ? 1.578 3.468 -5.248 1.00 95.44 98 GLY A N 1
ATOM 747 C CA . GLY A 1 98 ? 0.315 3.6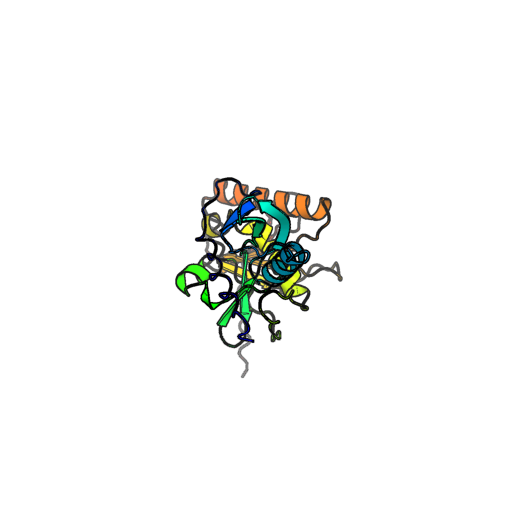27 -5.951 1.00 95.44 98 GLY A CA 1
ATOM 748 C C . GLY A 1 98 ? 0.477 3.468 -7.461 1.00 95.44 98 GLY A C 1
ATOM 749 O O . GLY A 1 98 ? -0.210 4.151 -8.216 1.00 95.44 98 GLY A O 1
ATOM 750 N N . VAL A 1 99 ? 1.388 2.612 -7.928 1.00 96.31 99 VAL A N 1
ATOM 751 C CA . VAL A 1 99 ? 1.461 2.189 -9.332 1.00 96.31 99 VAL A CA 1
ATOM 752 C C . VAL A 1 99 ? 0.580 0.968 -9.541 1.00 96.31 99 VAL A C 1
ATOM 754 O O . VAL A 1 99 ? 0.707 -0.022 -8.822 1.00 96.31 99 VAL A O 1
ATOM 757 N N . GLN A 1 100 ? -0.316 1.036 -10.528 1.00 95.50 100 GLN A N 1
ATOM 758 C CA . GLN A 1 100 ? -1.204 -0.074 -10.861 1.00 95.50 100 GLN A CA 1
ATOM 759 C C . GLN A 1 100 ? -0.417 -1.245 -11.457 1.00 95.50 100 GLN A C 1
ATOM 761 O O . GLN A 1 100 ? 0.361 -1.068 -12.392 1.00 95.50 100 GLN A O 1
ATOM 766 N N . LEU A 1 101 ? -0.658 -2.454 -10.957 1.00 94.19 101 LEU A N 1
ATOM 767 C CA . LEU A 1 101 ? -0.067 -3.692 -11.467 1.00 94.19 101 LEU A CA 1
ATOM 768 C C . LEU A 1 101 ? -1.059 -4.433 -12.377 1.00 94.19 101 LEU A C 1
ATOM 770 O O . LEU A 1 101 ? -2.217 -4.040 -12.534 1.00 94.19 101 LEU A O 1
ATOM 774 N N . LEU A 1 102 ? -0.600 -5.511 -13.010 1.00 90.25 102 LEU A N 1
ATOM 775 C CA . LEU A 1 102 ? -1.444 -6.345 -13.862 1.00 90.25 102 LEU A CA 1
ATOM 776 C C . LEU A 1 102 ? -2.415 -7.175 -13.010 1.00 90.25 102 LEU A C 1
ATOM 778 O O . LEU A 1 102 ? -2.000 -7.984 -12.185 1.00 90.25 102 LEU A O 1
ATOM 782 N N . THR A 1 103 ? -3.719 -7.018 -13.242 1.00 86.25 103 THR A N 1
ATOM 783 C CA . THR A 1 103 ? -4.762 -7.767 -12.517 1.00 86.25 103 THR A CA 1
ATOM 784 C C . THR A 1 103 ? -4.723 -9.268 -12.801 1.00 86.25 103 THR A C 1
ATOM 786 O O . THR A 1 103 ? -5.027 -10.062 -11.919 1.00 86.25 103 THR A O 1
ATOM 789 N N . ALA A 1 104 ? -4.336 -9.666 -14.018 1.00 84.50 104 ALA A N 1
ATOM 790 C CA . ALA A 1 104 ? -4.313 -11.067 -14.445 1.00 84.50 104 ALA A CA 1
ATOM 791 C C . ALA A 1 104 ? -3.346 -11.950 -13.632 1.00 84.50 104 ALA A C 1
ATOM 793 O O . ALA A 1 104 ? -3.501 -13.168 -13.633 1.00 84.50 104 ALA A O 1
ATOM 794 N N . ASP A 1 105 ? -2.394 -11.343 -12.917 1.00 80.81 105 ASP A N 1
ATOM 795 C CA . ASP A 1 105 ? -1.420 -12.049 -12.081 1.00 80.81 105 ASP A CA 1
ATOM 796 C C . ASP A 1 105 ? -1.956 -12.400 -10.682 1.00 80.81 105 ASP A C 1
ATOM 798 O O . ASP A 1 105 ? -1.241 -13.008 -9.888 1.00 80.81 105 ASP A O 1
ATOM 802 N N . PHE A 1 106 ? -3.202 -12.031 -10.362 1.00 84.94 106 PHE A N 1
ATOM 803 C CA . PHE A 1 106 ? -3.821 -12.298 -9.065 1.00 84.94 106 PHE A CA 1
ATOM 804 C C . PHE A 1 106 ? -5.105 -13.104 -9.226 1.00 84.94 106 PHE A C 1
ATOM 806 O O . PHE A 1 106 ? -6.074 -12.655 -9.843 1.00 84.94 106 PHE A O 1
ATOM 813 N N . SER A 1 107 ? -5.165 -14.274 -8.588 1.00 87.50 107 SER A N 1
ATOM 814 C CA . SER A 1 107 ? -6.445 -14.955 -8.413 1.00 87.50 107 SER A CA 1
ATOM 815 C C . SER A 1 107 ? -7.349 -14.174 -7.443 1.00 87.50 107 SER A C 1
ATOM 817 O O . SER A 1 107 ? -6.858 -13.485 -6.541 1.00 87.50 107 SER A O 1
ATOM 819 N N . PRO A 1 108 ? -8.684 -14.325 -7.531 1.00 84.88 108 PRO A N 1
ATOM 820 C CA . PRO A 1 108 ? -9.596 -13.704 -6.572 1.00 84.88 108 PRO A CA 1
ATOM 821 C C . PRO A 1 108 ? -9.303 -14.082 -5.113 1.00 84.88 108 PRO A C 1
ATOM 823 O O . PRO A 1 108 ? -9.533 -13.281 -4.214 1.00 84.88 108 PRO A O 1
ATOM 826 N N . LEU A 1 109 ? -8.793 -15.293 -4.860 1.00 84.38 109 LEU A N 1
ATOM 827 C CA . LEU A 1 109 ? -8.426 -15.736 -3.513 1.00 84.38 109 LEU A CA 1
ATOM 828 C C . LEU A 1 109 ? -7.159 -15.037 -3.007 1.00 84.38 109 LEU A C 1
ATOM 830 O O . LEU A 1 109 ? -7.107 -14.653 -1.841 1.00 84.38 109 LEU A O 1
ATOM 834 N N . GLU A 1 110 ? -6.158 -14.857 -3.868 1.00 85.56 110 GLU A N 1
ATOM 835 C CA . GLU A 1 110 ? -4.939 -14.123 -3.519 1.00 85.56 110 GLU A CA 1
ATOM 836 C C . GLU A 1 110 ? -5.235 -12.652 -3.259 1.00 85.56 110 GLU A C 1
ATOM 838 O O . GLU A 1 110 ? -4.780 -12.118 -2.252 1.00 85.56 110 GLU A O 1
ATOM 843 N N . ALA A 1 111 ? -6.066 -12.021 -4.094 1.00 87.56 111 ALA A N 1
ATOM 844 C CA . ALA A 1 111 ? -6.437 -10.619 -3.932 1.00 87.56 111 ALA A CA 1
ATOM 845 C C . ALA A 1 111 ? -7.075 -10.318 -2.562 1.00 87.56 111 ALA A C 1
ATOM 847 O O . ALA A 1 111 ? -6.888 -9.237 -2.013 1.00 87.56 111 ALA A O 1
ATOM 848 N N . ARG A 1 112 ? -7.782 -11.284 -1.959 1.00 85.19 112 ARG A N 1
ATOM 849 C CA . ARG A 1 112 ? -8.420 -11.124 -0.637 1.00 85.19 112 ARG A CA 1
ATOM 850 C C . ARG A 1 112 ? -7.440 -11.068 0.537 1.00 85.19 112 ARG A C 1
ATOM 852 O O . ARG A 1 112 ? -7.869 -10.704 1.624 1.00 85.19 112 ARG A O 1
ATOM 859 N N . ARG A 1 113 ? -6.171 -11.433 0.334 1.00 88.25 113 ARG A N 1
ATOM 860 C CA . ARG A 1 113 ? -5.117 -11.388 1.367 1.00 88.25 113 ARG A CA 1
ATOM 861 C C . ARG A 1 113 ? -4.408 -10.038 1.451 1.00 88.25 113 ARG A C 1
ATOM 863 O O . ARG A 1 113 ? -3.521 -9.856 2.272 1.00 88.25 113 ARG A O 1
ATOM 870 N N . TYR A 1 114 ? -4.752 -9.109 0.566 1.00 93.94 114 TYR A N 1
ATOM 871 C CA . TYR A 1 114 ? -4.164 -7.780 0.551 1.00 93.94 114 TYR A CA 1
ATOM 872 C C . TYR A 1 114 ? -5.119 -6.766 1.191 1.00 93.94 114 TYR A C 1
ATOM 874 O O . TYR A 1 114 ? -6.340 -6.911 1.059 1.00 93.94 114 TYR A O 1
ATOM 882 N N . PRO A 1 115 ? -4.580 -5.702 1.813 1.00 96.25 115 PRO A N 1
ATOM 883 C CA . PRO A 1 115 ? -5.330 -4.508 2.150 1.00 96.25 115 PRO A CA 1
ATOM 884 C C . PRO A 1 115 ? -6.204 -4.069 0.986 1.00 96.25 115 PRO A C 1
ATOM 886 O O . PRO A 1 115 ? -5.728 -3.915 -0.139 1.00 96.25 115 PRO A O 1
ATOM 889 N N . ARG A 1 116 ? -7.494 -3.865 1.253 1.00 95.50 116 ARG A N 1
ATOM 890 C CA . ARG A 1 116 ? -8.438 -3.372 0.253 1.00 95.50 116 ARG A CA 1
ATOM 891 C C . ARG A 1 116 ? -8.820 -1.935 0.560 1.00 95.50 116 ARG A C 1
ATOM 893 O O . ARG A 1 116 ? -9.392 -1.684 1.617 1.00 95.50 116 ARG A O 1
ATOM 900 N N . LEU A 1 117 ? -8.582 -1.021 -0.375 1.00 95.56 117 LEU A N 1
ATOM 901 C CA . LEU A 1 117 ? -9.163 0.317 -0.316 1.00 95.56 117 LEU A CA 1
ATOM 902 C C . LEU A 1 117 ? -10.606 0.229 -0.823 1.00 95.56 117 LEU A C 1
ATOM 904 O O . LEU A 1 117 ? -10.835 -0.115 -1.985 1.00 95.56 117 LEU A O 1
ATOM 908 N N . SER A 1 118 ? -11.564 0.503 0.060 1.00 88.06 118 SER A N 1
ATOM 909 C CA . SER A 1 118 ? -13.002 0.474 -0.238 1.00 88.06 118 SER A CA 1
ATOM 910 C C . SER A 1 118 ? -13.620 1.873 -0.095 1.00 88.06 118 SER A C 1
ATOM 912 O O . SER A 1 118 ? -12.993 2.782 0.443 1.00 88.06 118 SER A O 1
ATOM 914 N N . GLU A 1 119 ? -14.852 2.039 -0.585 1.00 71.81 119 GLU A N 1
ATOM 915 C CA . GLU A 1 119 ? -15.728 3.182 -0.255 1.00 71.81 119 GLU A CA 1
ATOM 916 C C . GLU A 1 119 ? -15.209 4.584 -0.644 1.00 71.81 119 GLU A C 1
ATOM 918 O O . GLU A 1 119 ? -15.573 5.578 -0.025 1.00 71.81 119 GLU A O 1
ATOM 923 N N . PHE A 1 120 ? -14.401 4.711 -1.703 1.00 74.19 120 PHE A N 1
ATOM 924 C CA . PHE A 1 120 ? -13.804 5.999 -2.099 1.00 74.19 120 PHE A CA 1
ATOM 925 C C . PHE A 1 120 ? -14.333 6.557 -3.437 1.00 74.19 120 PHE A C 1
ATOM 927 O O . PHE A 1 120 ? -13.602 7.156 -4.219 1.00 74.19 120 PHE A O 1
ATOM 934 N N . GLY A 1 121 ? -15.637 6.447 -3.697 1.00 71.38 121 GLY A N 1
ATOM 935 C CA . GLY A 1 121 ? -16.266 7.013 -4.902 1.00 71.38 121 GLY A CA 1
ATOM 936 C C . GLY A 1 121 ? -15.713 6.454 -6.224 1.00 71.38 121 GLY A C 1
ATOM 937 O O . GLY A 1 121 ? -14.973 5.474 -6.250 1.00 71.38 121 GLY A O 1
ATOM 938 N N . ALA A 1 122 ? -16.107 7.055 -7.349 1.00 69.88 122 ALA A N 1
ATOM 939 C CA . ALA A 1 122 ? -15.631 6.630 -8.664 1.00 69.88 122 ALA A CA 1
ATOM 940 C C . ALA A 1 122 ? -14.239 7.219 -8.946 1.00 69.88 122 ALA A C 1
ATOM 942 O O . ALA A 1 122 ? -14.093 8.436 -9.042 1.00 69.88 122 ALA A O 1
ATOM 943 N N . ALA A 1 123 ? -13.236 6.358 -9.113 1.00 75.88 123 ALA A N 1
ATOM 944 C CA . ALA A 1 123 ? -11.920 6.733 -9.622 1.00 75.88 123 ALA A CA 1
ATOM 945 C C . ALA A 1 123 ? -11.669 6.031 -10.961 1.00 75.88 123 ALA A C 1
ATOM 947 O O . ALA A 1 123 ? -11.929 4.833 -11.098 1.00 75.88 123 ALA A O 1
ATOM 948 N N . THR A 1 124 ? -11.168 6.772 -11.950 1.00 85.44 124 THR A N 1
ATOM 949 C CA . THR A 1 124 ? -10.776 6.200 -13.242 1.00 85.44 124 THR A CA 1
ATOM 950 C C . THR A 1 124 ? -9.428 5.503 -13.082 1.00 85.44 124 THR A C 1
ATOM 952 O O . THR A 1 124 ? -8.448 6.180 -12.760 1.00 85.44 124 THR A O 1
ATOM 955 N N . PRO A 1 125 ? -9.345 4.179 -13.292 1.00 90.06 125 PRO A N 1
ATOM 956 C CA . PRO A 1 125 ? -8.084 3.475 -13.149 1.00 90.06 125 PRO A CA 1
ATOM 957 C C . PRO A 1 125 ? -7.104 3.856 -14.264 1.00 90.06 125 PRO A C 1
ATOM 959 O O . PRO A 1 125 ? -7.512 3.947 -15.428 1.00 90.06 125 PRO A O 1
ATOM 962 N N . PRO A 1 126 ? -5.818 4.078 -13.945 1.00 92.56 126 PRO A N 1
ATOM 963 C CA . PRO A 1 126 ? -4.798 4.277 -14.960 1.00 92.56 126 PRO A CA 1
ATOM 964 C C . PRO A 1 126 ? -4.461 2.952 -15.681 1.00 92.56 126 PRO A C 1
ATOM 966 O O . PRO A 1 126 ? -4.856 1.867 -15.249 1.00 92.56 126 PRO A O 1
ATOM 969 N N . PRO A 1 127 ? -3.702 2.992 -16.789 1.00 93.62 127 PRO A N 1
ATOM 970 C CA . PRO A 1 127 ? -3.101 1.787 -17.355 1.00 93.62 127 PRO A CA 1
ATOM 971 C C . PRO A 1 127 ? -2.153 1.101 -16.356 1.00 93.62 127 PRO A C 1
ATOM 973 O O . PRO A 1 127 ? -1.547 1.753 -15.502 1.00 93.62 127 PRO A O 1
ATOM 976 N N . ALA A 1 128 ? -1.962 -0.215 -16.488 1.00 93.81 128 ALA A N 1
ATOM 977 C CA . ALA A 1 128 ? -0.954 -0.928 -15.701 1.00 93.81 128 ALA A CA 1
ATOM 978 C C . ALA A 1 128 ? 0.452 -0.337 -15.934 1.00 93.81 128 ALA A C 1
ATOM 980 O O . ALA A 1 128 ? 0.788 0.082 -17.039 1.00 93.81 128 ALA A O 1
ATOM 981 N N . GLY A 1 129 ? 1.265 -0.293 -14.880 1.00 94.00 129 GLY A N 1
ATOM 982 C CA . GLY A 1 129 ? 2.577 0.355 -14.852 1.00 94.00 129 GLY A CA 1
ATOM 983 C C . GLY A 1 129 ? 2.527 1.865 -14.607 1.00 94.00 129 GLY A C 1
ATOM 984 O O . GLY A 1 129 ? 3.574 2.484 -14.437 1.00 94.00 129 GLY A O 1
ATOM 985 N N . THR A 1 130 ? 1.333 2.463 -14.534 1.00 95.88 130 THR A N 1
ATOM 986 C CA . THR A 1 130 ? 1.152 3.905 -14.317 1.00 95.88 130 THR A CA 1
ATOM 987 C C . THR A 1 130 ? 0.694 4.194 -12.886 1.00 95.88 130 THR A C 1
ATOM 989 O O . THR A 1 130 ? -0.072 3.430 -12.292 1.00 95.88 130 THR A O 1
ATOM 992 N N . ARG A 1 131 ? 1.171 5.308 -12.315 1.00 95.81 131 ARG A N 1
ATOM 993 C CA . ARG A 1 131 ? 0.757 5.783 -10.987 1.00 95.81 131 ARG A CA 1
ATOM 994 C C . ARG A 1 131 ? -0.676 6.312 -11.019 1.00 95.81 131 ARG A C 1
ATOM 996 O O . ARG A 1 131 ? -1.060 7.021 -11.947 1.00 95.81 131 ARG A O 1
ATOM 1003 N N . TRP A 1 132 ? -1.446 6.009 -9.982 1.00 95.12 132 TRP A N 1
ATOM 1004 C CA . TRP A 1 132 ? -2.752 6.616 -9.751 1.00 95.12 132 TRP A CA 1
ATOM 1005 C C . TRP A 1 132 ? -2.629 8.133 -9.554 1.00 95.12 132 TRP A C 1
ATOM 1007 O O . TRP A 1 132 ? -1.728 8.611 -8.865 1.00 95.12 132 TRP A O 1
ATOM 1017 N N . THR A 1 133 ? -3.552 8.892 -10.146 1.00 93.81 133 THR A N 1
ATOM 1018 C CA . THR A 1 133 ? -3.634 10.355 -9.981 1.00 93.81 133 THR A CA 1
ATOM 1019 C C . THR A 1 133 ? -4.459 10.761 -8.763 1.00 93.81 133 THR A C 1
ATOM 1021 O O . THR A 1 133 ? -4.283 11.858 -8.237 1.00 93.81 133 THR A O 1
ATOM 1024 N N . ASP A 1 134 ? -5.344 9.880 -8.291 1.00 92.56 134 ASP A N 1
ATOM 1025 C CA . ASP A 1 134 ? -6.122 10.105 -7.079 1.00 92.56 134 ASP A CA 1
ATOM 1026 C C . ASP A 1 134 ? -5.218 10.001 -5.843 1.00 92.56 134 ASP A C 1
ATOM 1028 O O . ASP A 1 134 ? -4.710 8.927 -5.499 1.00 92.56 134 ASP A O 1
ATOM 1032 N N . ALA A 1 135 ? -5.040 11.130 -5.154 1.00 92.00 135 ALA A N 1
ATOM 1033 C CA . ALA A 1 135 ? -4.203 11.228 -3.964 1.00 92.00 135 ALA A CA 1
ATOM 1034 C C . ALA A 1 135 ? -4.645 10.272 -2.843 1.00 92.00 135 ALA A C 1
ATOM 1036 O O . ALA A 1 135 ? -3.809 9.837 -2.053 1.00 92.00 135 ALA A O 1
ATOM 1037 N N . ARG A 1 136 ? -5.929 9.891 -2.790 1.00 93.00 136 ARG A N 1
ATOM 1038 C CA . ARG A 1 136 ? -6.460 8.944 -1.798 1.00 93.00 136 ARG A CA 1
ATOM 1039 C C . ARG A 1 136 ? -5.947 7.536 -2.057 1.00 93.00 136 ARG A C 1
ATOM 1041 O O . ARG A 1 136 ? -5.575 6.851 -1.113 1.00 93.00 136 ARG A O 1
ATOM 1048 N N . VAL A 1 137 ? -5.854 7.123 -3.322 1.00 94.75 137 VAL A N 1
ATOM 1049 C CA . VAL A 1 137 ? -5.293 5.813 -3.689 1.00 94.75 137 VAL A CA 1
ATOM 1050 C C . VAL A 1 137 ? -3.802 5.764 -3.381 1.00 94.75 137 VAL A C 1
ATOM 1052 O O . VAL A 1 137 ? -3.318 4.794 -2.805 1.00 94.75 137 VAL A O 1
ATOM 1055 N N . VAL A 1 138 ? -3.080 6.834 -3.708 1.00 95.06 138 VAL A N 1
ATOM 1056 C CA . VAL A 1 138 ? -1.644 6.947 -3.428 1.00 95.06 138 VAL A CA 1
ATOM 1057 C C . VAL A 1 138 ? -1.359 6.917 -1.921 1.00 95.06 138 VAL A C 1
ATOM 1059 O O . VAL A 1 138 ? -0.482 6.183 -1.473 1.00 95.06 138 VAL A O 1
ATOM 1062 N N . ALA A 1 139 ? -2.115 7.673 -1.125 1.00 94.31 139 ALA A N 1
ATOM 1063 C CA . ALA A 1 139 ? -1.971 7.693 0.329 1.00 94.31 139 ALA A CA 1
ATOM 1064 C C . ALA A 1 139 ? -2.341 6.338 0.963 1.00 94.31 139 ALA A C 1
ATOM 1066 O O . ALA A 1 139 ? -1.628 5.835 1.832 1.00 94.31 139 ALA A O 1
ATOM 1067 N N . ALA A 1 140 ? -3.409 5.700 0.475 1.00 95.88 140 ALA A N 1
ATOM 1068 C CA . ALA A 1 140 ? -3.799 4.355 0.886 1.00 95.88 140 ALA A CA 1
ATOM 1069 C C . ALA A 1 140 ? -2.721 3.311 0.572 1.00 95.88 140 ALA A C 1
ATOM 1071 O O . ALA A 1 140 ? -2.482 2.423 1.384 1.00 95.88 140 ALA A O 1
ATOM 1072 N N . ALA A 1 141 ? -2.069 3.412 -0.587 1.00 96.50 141 ALA A N 1
ATOM 1073 C CA . ALA A 1 141 ? -0.993 2.516 -0.992 1.00 96.50 141 ALA A CA 1
ATOM 1074 C C . ALA A 1 141 ? 0.222 2.629 -0.062 1.00 96.50 141 ALA A C 1
ATOM 1076 O O . ALA A 1 141 ? 0.739 1.609 0.398 1.00 96.50 141 ALA A O 1
ATOM 1077 N N . ALA A 1 142 ? 0.617 3.856 0.286 1.00 95.50 142 ALA A N 1
ATOM 1078 C CA . ALA A 1 142 ? 1.689 4.100 1.247 1.00 95.50 142 ALA A CA 1
ATOM 1079 C C . ALA A 1 142 ? 1.349 3.530 2.635 1.00 95.50 142 ALA A C 1
ATOM 1081 O O . ALA A 1 142 ? 2.174 2.854 3.251 1.00 95.50 142 ALA A O 1
ATOM 1082 N N . LEU A 1 143 ? 0.114 3.731 3.109 1.00 96.19 143 LEU A N 1
ATOM 1083 C CA . LEU A 1 143 ? -0.355 3.146 4.366 1.00 96.19 143 LEU A CA 1
ATOM 1084 C C . LEU A 1 143 ? -0.370 1.610 4.315 1.00 96.19 143 LEU A C 1
ATOM 1086 O O . LEU A 1 143 ? 0.141 0.946 5.215 1.00 96.19 143 LEU A O 1
ATOM 1090 N N . ALA A 1 144 ? -0.908 1.033 3.244 1.00 96.81 144 ALA A N 1
ATOM 1091 C CA . ALA A 1 144 ? -0.956 -0.409 3.044 1.00 96.81 144 ALA A CA 1
ATOM 1092 C C . ALA A 1 144 ? 0.446 -1.034 3.020 1.00 96.81 144 ALA A C 1
ATOM 1094 O O . ALA A 1 144 ? 0.637 -2.111 3.579 1.00 96.81 144 ALA A O 1
ATOM 1095 N N . ALA A 1 145 ? 1.445 -0.344 2.460 1.00 95.31 145 ALA A N 1
ATOM 1096 C CA . ALA A 1 145 ? 2.833 -0.797 2.473 1.00 95.31 145 ALA A CA 1
ATOM 1097 C C . ALA A 1 145 ? 3.419 -0.922 3.888 1.00 95.31 145 ALA A C 1
ATOM 1099 O O . ALA A 1 145 ? 4.240 -1.806 4.127 1.00 95.31 145 ALA A O 1
ATOM 1100 N N . VAL A 1 146 ? 2.987 -0.077 4.830 1.00 95.00 146 VAL A N 1
ATOM 1101 C CA . VAL A 1 146 ? 3.382 -0.180 6.246 1.00 95.00 146 VAL A CA 1
ATOM 1102 C C . VAL A 1 146 ? 2.687 -1.359 6.928 1.00 95.00 146 VAL A C 1
ATOM 1104 O O . VAL A 1 146 ? 3.290 -2.047 7.749 1.00 95.00 146 VAL A O 1
ATOM 1107 N N . LEU A 1 147 ? 1.419 -1.602 6.592 1.00 95.75 147 LEU A N 1
ATOM 1108 C CA . LEU A 1 147 ? 0.572 -2.559 7.304 1.00 95.75 147 LEU A CA 1
ATOM 1109 C C . LEU A 1 147 ? 0.657 -3.993 6.768 1.00 95.75 147 LEU A C 1
ATOM 1111 O O . LEU A 1 147 ? 0.375 -4.921 7.522 1.00 95.75 147 LEU A O 1
ATOM 1115 N N . ILE A 1 148 ? 1.030 -4.189 5.498 1.00 94.31 148 ILE A N 1
ATOM 1116 C CA . ILE A 1 148 ? 0.906 -5.469 4.777 1.00 94.31 148 ILE A CA 1
ATOM 1117 C C . ILE A 1 148 ? 1.526 -6.658 5.524 1.00 94.31 148 ILE A C 1
ATOM 1119 O O . ILE A 1 148 ? 0.955 -7.744 5.521 1.00 94.31 148 ILE A O 1
ATOM 1123 N N . ASP A 1 149 ? 2.655 -6.457 6.207 1.00 93.44 149 ASP A N 1
ATOM 1124 C CA . ASP A 1 149 ? 3.368 -7.531 6.910 1.00 93.44 149 ASP A CA 1
ATOM 1125 C C . ASP A 1 149 ? 2.667 -7.998 8.200 1.00 93.44 149 ASP A C 1
ATOM 1127 O O . ASP A 1 149 ? 2.957 -9.090 8.678 1.00 93.44 149 ASP A O 1
ATOM 1131 N N . SER A 1 150 ? 1.728 -7.215 8.743 1.00 94.06 150 SER A N 1
ATOM 1132 C CA . SER A 1 150 ? 0.874 -7.608 9.880 1.00 94.06 150 SER A CA 1
ATOM 1133 C C . SER A 1 150 ? -0.615 -7.568 9.569 1.00 94.06 150 SER A C 1
ATOM 1135 O O . SER A 1 150 ? -1.429 -7.677 10.480 1.00 94.06 150 SER A O 1
ATOM 1137 N N . TRP A 1 151 ? -0.989 -7.419 8.300 1.00 94.19 151 TRP A N 1
ATOM 1138 C CA . TRP A 1 151 ? -2.384 -7.264 7.905 1.00 94.19 151 TRP A CA 1
ATOM 1139 C C . TRP A 1 151 ? -3.240 -8.460 8.342 1.00 94.19 151 TRP A C 1
ATOM 1141 O O . TRP A 1 151 ? -4.219 -8.290 9.069 1.00 94.19 151 TRP A O 1
ATOM 1151 N N . ASP A 1 152 ? -2.802 -9.666 7.972 1.00 92.00 152 ASP A N 1
ATOM 1152 C CA . ASP A 1 152 ? -3.477 -10.920 8.317 1.00 92.00 152 ASP A CA 1
ATOM 1153 C C . ASP A 1 152 ? -3.397 -11.221 9.823 1.00 92.00 152 ASP A C 1
ATOM 1155 O O . ASP A 1 152 ? -4.381 -11.646 10.422 1.00 92.00 152 ASP A O 1
ATOM 1159 N N . GLU A 1 153 ? -2.236 -10.978 10.443 1.00 91.88 153 GLU A N 1
ATOM 1160 C CA . GLU A 1 153 ? -2.000 -11.207 11.878 1.00 91.88 153 GLU A CA 1
ATOM 1161 C C . GLU A 1 153 ? -2.949 -10.381 12.752 1.00 91.88 153 GLU A C 1
ATOM 1163 O O . GLU A 1 153 ? -3.478 -10.884 13.738 1.00 91.88 153 GLU A O 1
ATOM 1168 N N . LEU A 1 154 ? -3.182 -9.124 12.371 1.00 93.44 154 LEU A N 1
ATOM 1169 C CA . LEU A 1 154 ? -4.065 -8.199 13.076 1.00 93.44 154 LEU A CA 1
ATOM 1170 C C . LEU A 1 154 ? -5.547 -8.387 12.705 1.00 93.44 154 LEU A C 1
ATOM 1172 O O . LEU A 1 154 ? -6.394 -7.638 13.190 1.00 93.44 154 LEU A O 1
ATOM 1176 N N . GLY A 1 155 ? -5.881 -9.339 11.826 1.00 93.19 155 GLY A N 1
ATOM 1177 C CA . GLY A 1 155 ? -7.257 -9.577 11.380 1.00 93.19 155 GLY A CA 1
ATOM 1178 C C . GLY A 1 155 ? -7.880 -8.391 10.631 1.00 93.19 155 GLY A C 1
ATOM 1179 O O . GLY A 1 155 ? -9.106 -8.221 10.638 1.00 93.19 155 GLY A O 1
ATOM 1180 N N . LEU A 1 156 ? -7.048 -7.549 10.010 1.00 94.88 156 LEU A N 1
ATOM 1181 C CA . LEU A 1 156 ? -7.49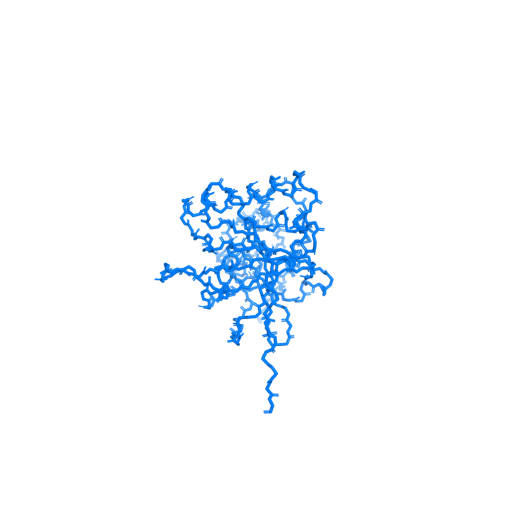8 -6.405 9.223 1.00 94.88 156 LEU A CA 1
ATOM 1182 C C . LEU A 1 156 ? -8.088 -6.891 7.895 1.00 94.88 156 LEU A C 1
ATOM 1184 O O . LEU A 1 156 ? -7.637 -7.866 7.300 1.00 94.88 156 LEU A O 1
ATOM 1188 N N . HIS A 1 157 ? -9.131 -6.215 7.422 1.00 93.62 157 HIS A N 1
ATOM 1189 C CA . HIS A 1 157 ? -9.891 -6.643 6.248 1.00 93.62 157 HIS A CA 1
ATOM 1190 C C . HIS A 1 157 ? -9.934 -5.583 5.150 1.00 93.62 157 HIS A C 1
ATOM 1192 O O . HIS A 1 157 ? -9.752 -5.901 3.976 1.00 93.62 157 HIS A O 1
ATOM 1198 N N . HIS A 1 158 ? -10.154 -4.317 5.500 1.00 95.44 158 HIS A N 1
ATOM 1199 C CA . HIS A 1 158 ? -10.101 -3.220 4.535 1.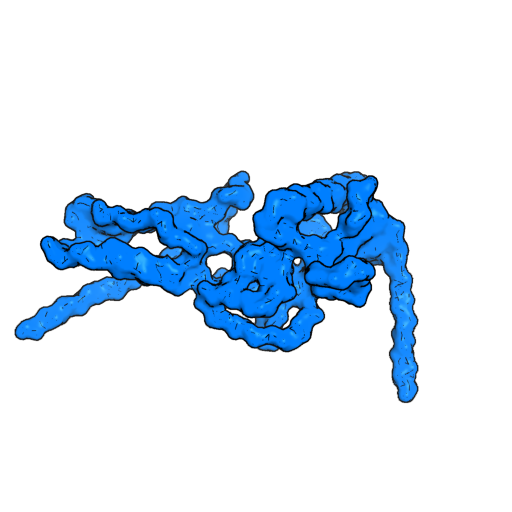00 95.44 158 HIS A CA 1
ATOM 1200 C C . HIS A 1 158 ? -9.741 -1.901 5.216 1.00 95.44 158 HIS A C 1
ATOM 1202 O O . HIS A 1 158 ? -9.754 -1.796 6.442 1.00 95.44 158 HIS A O 1
ATOM 1208 N N . LEU A 1 159 ? -9.417 -0.907 4.399 1.00 95.81 159 LEU A N 1
ATOM 1209 C CA . LEU A 1 159 ? -9.246 0.479 4.805 1.00 95.81 159 LEU A CA 1
ATOM 1210 C C . LEU A 1 159 ? -10.154 1.375 3.958 1.00 95.81 159 LEU A C 1
ATOM 1212 O O . LEU A 1 159 ? -10.449 1.062 2.799 1.00 95.81 159 LEU A O 1
ATOM 1216 N N . ALA A 1 160 ? -10.599 2.479 4.541 1.00 94.94 160 ALA A N 1
ATOM 1217 C CA . ALA A 1 160 ? -11.429 3.480 3.883 1.00 94.94 160 ALA A CA 1
ATOM 1218 C C . ALA A 1 160 ? -10.958 4.880 4.276 1.00 94.94 160 ALA A C 1
ATOM 1220 O O . ALA A 1 160 ? -10.303 5.060 5.303 1.00 94.94 160 ALA A O 1
ATOM 1221 N N . VAL A 1 161 ? -11.289 5.874 3.454 1.00 92.75 161 VAL A N 1
ATOM 1222 C CA . VAL A 1 161 ? -11.072 7.278 3.827 1.00 92.75 161 VAL A CA 1
ATOM 1223 C C . VAL A 1 161 ? -11.910 7.574 5.071 1.00 92.75 161 VAL A C 1
ATOM 1225 O O . VAL A 1 161 ? -13.076 7.184 5.131 1.00 92.75 161 VAL A O 1
ATOM 1228 N N . ALA A 1 162 ? -11.305 8.222 6.066 1.00 90.12 162 ALA A N 1
ATOM 1229 C CA . ALA A 1 162 ? -11.935 8.445 7.360 1.00 90.12 162 ALA A CA 1
ATOM 1230 C C . ALA A 1 162 ? -13.262 9.201 7.208 1.00 90.12 162 ALA A C 1
ATOM 1232 O O . ALA A 1 162 ? -13.340 10.216 6.513 1.00 90.12 162 ALA A O 1
ATOM 1233 N N . SER A 1 163 ? -14.305 8.708 7.881 1.00 75.81 163 SER A N 1
ATOM 1234 C CA . SER A 1 163 ? -15.631 9.350 7.861 1.00 75.81 163 SER A CA 1
ATOM 1235 C C . SER A 1 163 ? -15.689 10.616 8.720 1.00 75.81 163 SER A C 1
ATOM 1237 O O . SER A 1 163 ? -16.454 11.527 8.415 1.00 75.81 163 SER A O 1
ATOM 1239 N N . ASP A 1 164 ? -14.867 10.667 9.772 1.00 76.38 164 ASP A N 1
ATOM 1240 C CA . ASP A 1 164 ? -14.795 11.762 10.743 1.00 76.38 164 ASP A CA 1
ATOM 1241 C C . ASP A 1 164 ? -13.342 12.275 10.823 1.00 76.38 164 ASP A C 1
ATOM 1243 O O . ASP A 1 164 ? -12.634 11.980 11.799 1.00 76.38 164 ASP A O 1
ATOM 1247 N N . PRO A 1 165 ? -12.848 12.972 9.780 1.00 73.31 165 PRO A N 1
ATOM 1248 C CA . PRO A 1 165 ? -11.474 13.456 9.760 1.00 73.31 165 PRO A CA 1
ATOM 1249 C C . PRO A 1 165 ? -11.232 14.412 10.929 1.00 73.31 165 PRO A C 1
ATOM 1251 O O . PRO A 1 165 ? -12.131 15.154 11.342 1.00 73.31 165 PRO A O 1
ATOM 1254 N N . SER A 1 166 ? -10.018 14.401 11.480 1.00 70.44 166 SER A N 1
ATOM 1255 C CA . SER A 1 166 ? -9.656 15.375 12.506 1.00 70.44 166 SER A CA 1
ATOM 1256 C C . SER A 1 166 ? -9.784 16.809 11.972 1.00 70.44 166 SER A C 1
ATOM 1258 O O . SER A 1 166 ? -9.726 17.065 10.768 1.00 70.44 166 SER A O 1
ATOM 1260 N N . ALA A 1 167 ? -9.935 17.778 12.878 1.00 61.25 167 ALA A N 1
ATOM 1261 C CA . ALA A 1 167 ? -10.056 19.194 12.521 1.00 61.25 167 ALA A CA 1
ATOM 1262 C C . ALA A 1 167 ? -8.816 19.766 11.792 1.00 61.25 167 ALA A C 1
ATOM 1264 O O . ALA A 1 167 ? -8.867 20.895 11.302 1.00 61.25 167 ALA A O 1
ATOM 1265 N N . ASN A 1 168 ? -7.719 19.002 11.691 1.00 56.09 168 ASN A N 1
ATOM 1266 C CA . ASN A 1 168 ? -6.566 19.341 10.862 1.00 56.09 168 ASN A CA 1
ATOM 1267 C C . ASN A 1 168 ? -6.905 19.144 9.377 1.00 56.09 168 ASN A C 1
ATOM 1269 O O . ASN A 1 168 ? -6.579 18.142 8.743 1.00 56.09 168 ASN A O 1
ATOM 1273 N N . ALA A 1 169 ? -7.573 20.154 8.827 1.00 52.88 169 ALA A N 1
ATOM 1274 C CA . ALA A 1 169 ? -7.966 20.254 7.433 1.00 52.88 169 ALA A CA 1
ATOM 1275 C C . ALA A 1 169 ? -6.730 20.306 6.515 1.00 52.88 169 ALA A C 1
ATOM 1277 O O . ALA A 1 169 ? -6.152 21.366 6.290 1.00 52.88 169 ALA A O 1
ATOM 1278 N N . GLY A 1 170 ? -6.310 19.161 5.975 1.00 67.06 170 GLY A N 1
ATOM 1279 C CA . GLY A 1 170 ? -5.285 19.142 4.927 1.00 67.06 170 GLY A CA 1
ATOM 1280 C C . GLY A 1 170 ? -4.725 17.774 4.558 1.00 67.06 170 GLY A C 1
ATOM 1281 O O . GLY A 1 170 ? -4.219 17.620 3.448 1.00 67.06 170 GLY A O 1
ATOM 1282 N N . GLN A 1 171 ? -4.822 16.775 5.439 1.00 80.88 171 GLN A N 1
ATOM 1283 C CA . GLN A 1 171 ? -4.299 15.431 5.180 1.00 80.88 171 GLN A CA 1
ATOM 1284 C C . GLN A 1 171 ? -5.424 14.417 4.960 1.00 80.88 171 GLN A C 1
ATOM 1286 O O . GLN A 1 171 ? -6.496 14.508 5.553 1.00 80.88 171 GLN A O 1
ATOM 1291 N N . ILE A 1 172 ? -5.173 13.442 4.083 1.00 88.69 172 ILE A N 1
ATOM 1292 C CA . ILE A 1 172 ? -6.100 12.334 3.841 1.00 88.69 172 ILE A CA 1
ATOM 1293 C C . ILE A 1 172 ? -5.951 11.351 5.001 1.00 88.69 172 ILE A C 1
ATOM 1295 O O . ILE A 1 172 ? -4.906 10.714 5.162 1.00 88.69 172 ILE A O 1
ATOM 1299 N N . GLU A 1 173 ? -6.999 11.253 5.812 1.00 92.06 173 GLU A N 1
ATOM 1300 C CA . GLU A 1 173 ? -7.073 10.321 6.932 1.00 92.06 173 GLU A CA 1
ATOM 1301 C C . GLU A 1 173 ? -7.750 9.013 6.526 1.00 92.06 173 GLU A C 1
ATOM 1303 O O . GLU A 1 173 ? -8.601 8.985 5.634 1.00 92.06 173 GLU A O 1
ATOM 1308 N N . PHE A 1 174 ? -7.381 7.931 7.208 1.00 94.50 174 PHE A N 1
ATOM 1309 C CA . PHE A 1 174 ? -7.924 6.601 6.977 1.00 94.50 174 PHE A CA 1
ATOM 1310 C C . PHE A 1 174 ? -8.451 5.968 8.261 1.00 94.50 174 PHE A C 1
ATOM 1312 O O . PHE A 1 174 ? -7.884 6.130 9.345 1.00 94.50 174 PHE A O 1
ATOM 1319 N N . ASP A 1 175 ? -9.508 5.185 8.082 1.00 95.38 175 ASP A N 1
ATOM 1320 C CA . ASP A 1 175 ? -9.983 4.197 9.035 1.00 95.38 175 ASP A CA 1
ATOM 1321 C C . ASP A 1 175 ? -9.584 2.800 8.534 1.00 95.38 175 ASP A C 1
ATOM 1323 O O . ASP A 1 175 ? -9.700 2.492 7.343 1.00 95.38 175 ASP A O 1
ATOM 1327 N N . LEU A 1 176 ? -9.122 1.941 9.443 1.00 96.19 176 LEU A N 1
ATOM 1328 C CA . LEU A 1 176 ? -8.921 0.513 9.189 1.00 96.19 176 LEU A CA 1
ATOM 1329 C C . LEU A 1 176 ? -10.076 -0.270 9.801 1.00 96.19 176 LEU A C 1
ATOM 1331 O O . LEU A 1 176 ? -10.638 0.129 10.820 1.00 96.19 176 LEU A O 1
ATOM 1335 N N . PHE A 1 177 ? -10.399 -1.415 9.216 1.00 95.81 177 PHE A N 1
ATOM 1336 C CA . PHE A 1 177 ? -11.511 -2.233 9.674 1.00 95.81 177 PHE A CA 1
ATOM 1337 C C . PHE A 1 177 ? -11.124 -3.696 9.764 1.00 95.81 177 PHE A C 1
ATOM 1339 O O . PHE A 1 177 ? -10.558 -4.259 8.820 1.00 95.81 177 PHE A O 1
ATOM 1346 N N . THR A 1 178 ? -11.499 -4.327 10.871 1.00 95.00 178 THR A N 1
ATOM 1347 C CA . THR A 1 178 ? -11.424 -5.782 11.024 1.00 95.00 178 THR A CA 1
ATOM 1348 C C . THR A 1 178 ? -12.589 -6.466 10.313 1.00 95.00 178 THR A C 1
ATOM 1350 O O . THR A 1 178 ? -13.581 -5.832 9.938 1.00 95.00 178 THR A O 1
ATOM 1353 N N . GLN A 1 179 ? -12.506 -7.787 10.145 1.00 89.31 179 GLN A N 1
ATOM 1354 C CA . GLN A 1 179 ? -13.614 -8.562 9.578 1.00 89.31 179 GLN A CA 1
ATOM 1355 C C . GLN A 1 179 ? -14.877 -8.534 10.459 1.00 89.31 179 GLN A C 1
ATOM 1357 O O . GLN A 1 179 ? -15.986 -8.572 9.928 1.00 89.31 179 GLN A O 1
ATOM 1362 N N . ALA A 1 180 ? -14.724 -8.447 11.784 1.00 89.50 180 ALA A N 1
ATOM 1363 C CA . ALA A 1 180 ? -15.850 -8.356 12.714 1.00 89.50 180 ALA A CA 1
ATOM 1364 C C . ALA A 1 180 ? -16.438 -6.935 12.804 1.00 89.50 180 ALA A C 1
ATOM 1366 O O . ALA A 1 180 ? -17.567 -6.770 13.262 1.00 89.50 180 ALA A O 1
ATOM 1367 N N . GLY A 1 181 ? -15.733 -5.921 12.291 1.00 91.81 181 GLY A N 1
ATOM 1368 C CA . GLY A 1 181 ? -16.245 -4.561 12.134 1.00 91.81 181 GLY A CA 1
ATOM 1369 C C . GLY A 1 181 ? -15.760 -3.569 13.188 1.00 91.81 181 GLY A C 1
ATOM 1370 O O . GLY A 1 181 ? -16.380 -2.508 13.330 1.00 91.81 181 GLY A O 1
ATOM 1371 N N . THR A 1 182 ? -14.691 -3.891 13.926 1.00 95.12 182 THR A N 1
ATOM 1372 C CA . THR A 1 182 ? -13.965 -2.902 14.731 1.00 95.12 182 THR A CA 1
ATOM 1373 C C . THR A 1 182 ? -13.361 -1.862 13.797 1.00 95.12 182 THR A C 1
ATOM 1375 O O . THR A 1 182 ? -12.743 -2.214 12.791 1.00 95.12 182 THR A O 1
ATOM 1378 N N . ARG A 1 183 ? -13.565 -0.582 14.122 1.00 95.50 183 ARG A N 1
ATOM 1379 C CA . ARG A 1 183 ? -12.984 0.557 13.402 1.00 95.50 183 ARG A CA 1
ATOM 1380 C C . ARG A 1 183 ? -11.723 0.996 14.127 1.00 95.50 183 ARG A C 1
ATOM 1382 O O . ARG A 1 183 ? -11.779 1.288 15.317 1.00 95.50 183 ARG A O 1
ATOM 1389 N N . ILE A 1 184 ? -10.618 1.117 13.411 1.00 95.75 184 ILE A N 1
ATOM 1390 C CA . ILE A 1 184 ? -9.394 1.721 13.923 1.00 95.75 184 ILE A CA 1
ATOM 1391 C C . ILE A 1 184 ? -9.200 3.070 13.234 1.00 95.75 184 ILE A C 1
ATOM 1393 O O . ILE A 1 184 ? -8.891 3.107 12.044 1.00 95.75 184 ILE A O 1
ATOM 1397 N N . ALA A 1 185 ? -9.366 4.166 13.974 1.00 94.38 185 ALA A N 1
ATOM 1398 C CA . ALA A 1 185 ? -9.064 5.507 13.490 1.00 94.38 185 ALA A CA 1
ATOM 1399 C C . ALA A 1 185 ? -7.543 5.680 13.427 1.00 94.38 185 ALA A C 1
ATOM 1401 O O . ALA A 1 185 ? -6.882 5.976 14.424 1.00 94.38 185 ALA A O 1
ATOM 1402 N N . TRP A 1 186 ? -6.972 5.436 12.247 1.00 94.12 186 TRP A N 1
ATOM 1403 C CA . TRP A 1 186 ? -5.530 5.535 12.025 1.00 94.12 186 TRP A CA 1
ATOM 1404 C C . TRP A 1 186 ? -5.077 6.996 11.918 1.00 94.12 186 TRP A C 1
ATOM 1406 O O . TRP A 1 186 ? -4.003 7.370 12.407 1.00 94.12 186 TRP A O 1
ATOM 1416 N N . GLY A 1 187 ? -5.904 7.828 11.280 1.00 92.06 187 GLY A N 1
ATOM 1417 C CA . GLY A 1 187 ? -5.579 9.208 10.929 1.00 92.06 187 GLY A CA 1
ATOM 1418 C C . GLY A 1 187 ? -4.783 9.286 9.629 1.00 92.06 187 GLY A C 1
ATOM 1419 O O . GLY A 1 187 ? -4.986 8.477 8.723 1.00 92.06 187 GLY A O 1
ATOM 1420 N N . ALA A 1 188 ? -3.887 10.266 9.527 1.00 90.75 188 ALA A N 1
ATOM 1421 C CA . ALA A 1 188 ? -3.139 10.529 8.302 1.00 90.75 188 ALA A CA 1
ATOM 1422 C C . ALA A 1 188 ? -2.307 9.322 7.835 1.00 90.75 188 ALA A C 1
ATOM 1424 O O . ALA A 1 188 ? -1.656 8.638 8.638 1.00 90.75 188 ALA A O 1
ATOM 1425 N N . ALA A 1 189 ? -2.324 9.077 6.524 1.00 88.50 189 ALA A N 1
ATOM 1426 C CA . ALA A 1 189 ? -1.405 8.139 5.892 1.00 88.50 189 ALA A CA 1
ATOM 1427 C C . ALA A 1 189 ? 0.048 8.638 5.983 1.00 88.50 189 ALA A C 1
ATOM 1429 O O . ALA A 1 189 ? 0.278 9.849 5.933 1.00 88.50 189 ALA A O 1
ATOM 1430 N N . PRO A 1 190 ? 1.036 7.727 6.070 1.00 88.56 190 PRO A N 1
ATOM 1431 C CA . PRO A 1 190 ? 2.437 8.113 6.008 1.00 88.56 190 PRO A CA 1
ATOM 1432 C C . PRO A 1 190 ? 2.747 8.780 4.666 1.00 88.56 190 PRO A C 1
ATOM 1434 O O . PRO A 1 190 ? 2.355 8.283 3.608 1.00 88.56 190 PRO A O 1
ATOM 1437 N N . THR A 1 191 ? 3.485 9.887 4.703 1.00 83.50 191 THR A N 1
ATOM 1438 C CA . THR A 1 191 ? 4.083 10.467 3.499 1.00 83.50 191 THR A CA 1
ATOM 1439 C C . THR A 1 191 ? 5.501 9.922 3.288 1.00 83.50 191 THR A C 1
ATOM 1441 O O . THR A 1 191 ? 5.978 9.051 4.017 1.00 83.50 191 THR A O 1
ATOM 1444 N N . ALA A 1 192 ? 6.207 10.437 2.279 1.00 77.38 192 ALA A N 1
ATOM 1445 C CA . ALA A 1 192 ? 7.603 10.083 2.035 1.00 77.38 192 ALA A CA 1
ATOM 1446 C C . ALA A 1 192 ? 8.579 10.643 3.093 1.00 77.38 192 ALA A C 1
ATOM 1448 O O . ALA A 1 192 ? 9.767 10.320 3.039 1.00 77.38 192 ALA A O 1
ATOM 1449 N N . THR A 1 193 ? 8.126 11.465 4.048 1.00 84.50 193 THR A N 1
ATOM 1450 C CA . THR A 1 193 ? 9.014 12.014 5.081 1.00 84.50 193 THR A CA 1
ATOM 1451 C C . THR A 1 193 ? 9.435 10.934 6.095 1.00 84.50 193 THR A C 1
ATOM 1453 O O . THR A 1 193 ? 8.641 10.051 6.432 1.00 84.50 193 THR A O 1
ATOM 1456 N N . PRO A 1 194 ? 10.677 10.976 6.617 1.00 83.44 194 PRO A N 1
ATOM 1457 C CA . PRO A 1 194 ? 11.115 10.041 7.657 1.00 83.44 194 PRO A CA 1
ATOM 1458 C C . PRO A 1 194 ? 10.292 10.129 8.949 1.00 83.44 194 PRO A C 1
ATOM 1460 O O . PRO A 1 194 ? 10.099 9.119 9.619 1.00 83.44 194 PRO A O 1
ATOM 1463 N N . GLU A 1 195 ? 9.806 11.324 9.288 1.00 86.06 195 GLU A N 1
ATOM 1464 C CA . GLU A 1 195 ? 8.992 11.569 10.481 1.00 86.06 195 GLU A CA 1
ATOM 1465 C C . GLU A 1 195 ? 7.628 10.875 10.384 1.00 86.06 195 GLU A C 1
ATOM 1467 O O . GLU A 1 195 ? 7.256 10.128 11.288 1.00 86.06 195 GLU A O 1
ATOM 1472 N N . ASP A 1 196 ? 6.932 11.013 9.250 1.00 84.50 196 ASP A N 1
ATOM 1473 C CA . ASP A 1 196 ? 5.639 10.350 9.043 1.00 84.50 196 ASP A CA 1
ATOM 1474 C C . ASP A 1 196 ? 5.780 8.822 8.994 1.00 84.50 196 ASP A C 1
ATOM 1476 O O . ASP A 1 196 ? 4.920 8.092 9.495 1.00 84.50 196 ASP A O 1
ATOM 1480 N N . GLN A 1 197 ? 6.881 8.317 8.426 1.00 83.81 197 GLN A N 1
ATOM 1481 C CA . GLN A 1 197 ? 7.185 6.883 8.424 1.00 83.81 197 GLN A CA 1
ATOM 1482 C C . GLN A 1 197 ? 7.429 6.347 9.838 1.00 83.81 197 GLN A C 1
ATOM 1484 O O . GLN A 1 197 ? 6.930 5.271 10.175 1.00 83.81 197 GLN A O 1
ATOM 1489 N N . ALA A 1 198 ? 8.167 7.086 10.672 1.00 85.75 198 ALA A N 1
ATOM 1490 C CA . ALA A 1 198 ? 8.389 6.725 12.069 1.00 85.75 198 ALA A CA 1
ATOM 1491 C C . ALA A 1 198 ? 7.070 6.735 12.856 1.00 85.75 198 ALA A C 1
ATOM 1493 O O . ALA A 1 198 ? 6.741 5.748 13.510 1.00 85.75 198 ALA A O 1
ATOM 1494 N N . ALA A 1 199 ? 6.252 7.778 12.693 1.00 88.81 199 ALA A N 1
ATOM 1495 C CA . ALA A 1 199 ? 4.946 7.869 13.339 1.00 88.81 199 ALA A CA 1
ATOM 1496 C C . ALA A 1 199 ? 4.010 6.713 12.938 1.00 88.81 199 ALA A C 1
ATOM 1498 O O . ALA A 1 199 ? 3.296 6.161 13.778 1.00 88.81 199 ALA A O 1
ATOM 1499 N N . ALA A 1 200 ? 4.016 6.304 11.665 1.00 91.62 200 ALA A N 1
ATOM 1500 C CA . ALA A 1 200 ? 3.250 5.150 11.200 1.00 91.62 200 ALA A CA 1
ATOM 1501 C C . ALA A 1 200 ? 3.766 3.822 11.785 1.00 91.62 200 ALA A C 1
ATOM 1503 O O . ALA A 1 200 ? 2.964 2.967 12.169 1.00 91.62 200 ALA A O 1
ATOM 1504 N N . ALA A 1 201 ? 5.086 3.654 11.899 1.00 91.50 201 ALA A N 1
ATOM 1505 C CA . ALA A 1 201 ? 5.689 2.484 12.536 1.00 91.50 201 ALA A CA 1
ATOM 1506 C C . ALA A 1 201 ? 5.363 2.411 14.040 1.00 91.50 201 ALA A C 1
ATOM 1508 O O . ALA A 1 201 ? 5.072 1.328 14.558 1.00 91.50 201 ALA A O 1
ATOM 1509 N N . ASP A 1 202 ? 5.334 3.554 14.726 1.00 92.88 202 ASP A N 1
ATOM 1510 C CA . ASP A 1 202 ? 4.956 3.650 16.136 1.00 92.88 202 ASP A CA 1
ATOM 1511 C C . ASP A 1 202 ? 3.479 3.290 16.339 1.00 92.88 202 ASP A C 1
ATOM 1513 O O . ASP A 1 202 ? 3.155 2.466 17.196 1.00 92.88 202 ASP A O 1
ATOM 1517 N N . LYS A 1 203 ? 2.575 3.820 15.500 1.00 94.88 203 LYS A N 1
ATOM 1518 C CA . LYS A 1 203 ? 1.148 3.444 15.501 1.00 94.88 203 LYS A CA 1
ATOM 1519 C C . LYS A 1 203 ? 0.952 1.941 15.305 1.00 94.88 203 LYS A C 1
ATOM 1521 O O . LYS A 1 203 ? 0.196 1.324 16.056 1.00 94.88 203 LYS A O 1
ATOM 1526 N N . LEU A 1 204 ? 1.651 1.339 14.338 1.00 95.25 204 LEU A N 1
ATOM 1527 C CA . LEU A 1 204 ? 1.592 -0.106 14.102 1.00 95.25 204 LEU A CA 1
ATOM 1528 C C . LEU A 1 204 ? 2.109 -0.894 15.312 1.00 95.25 204 LEU A C 1
ATOM 1530 O O . LEU A 1 204 ? 1.508 -1.895 15.696 1.00 95.25 204 LEU A O 1
ATOM 1534 N N . SER A 1 205 ? 3.189 -0.431 15.942 1.00 94.38 205 SER A N 1
ATOM 1535 C CA . SER A 1 205 ? 3.745 -1.060 17.144 1.00 94.38 205 SER A CA 1
ATOM 1536 C C . SER A 1 205 ? 2.759 -1.020 18.312 1.00 94.38 205 SER A C 1
ATOM 1538 O O . SER A 1 205 ? 2.561 -2.041 18.970 1.00 94.38 205 SER A O 1
ATOM 1540 N N . ARG A 1 206 ? 2.066 0.108 18.522 1.00 94.38 206 ARG A N 1
ATOM 1541 C CA . ARG A 1 206 ? 0.994 0.215 19.528 1.00 94.38 206 ARG A CA 1
ATOM 1542 C C . ARG A 1 206 ? -0.170 -0.727 19.234 1.00 94.38 206 ARG A C 1
ATOM 1544 O O . ARG A 1 206 ? -0.649 -1.398 20.143 1.00 94.38 206 ARG A O 1
ATOM 1551 N N . LEU A 1 207 ? -0.598 -0.820 17.975 1.00 95.44 207 LEU A N 1
ATOM 1552 C CA . LEU A 1 207 ? -1.690 -1.712 17.581 1.00 95.44 207 LEU A CA 1
ATOM 1553 C C . LEU A 1 207 ? -1.324 -3.192 17.772 1.00 95.44 207 LEU A C 1
ATOM 1555 O O . LEU A 1 207 ? -2.134 -3.964 18.280 1.00 95.44 207 LEU A O 1
ATOM 1559 N N . ARG A 1 208 ? -0.092 -3.583 17.423 1.00 95.25 208 ARG A N 1
ATOM 1560 C CA . ARG A 1 208 ? 0.434 -4.934 17.682 1.00 95.25 208 ARG A CA 1
ATOM 1561 C C . ARG A 1 208 ? 0.517 -5.239 19.170 1.00 95.25 208 ARG A C 1
ATOM 1563 O O . ARG A 1 208 ? 0.164 -6.339 19.574 1.00 95.25 208 ARG A O 1
ATOM 1570 N N . HIS A 1 209 ? 0.969 -4.280 19.974 1.00 94.19 209 HIS A N 1
ATOM 1571 C CA . HIS A 1 209 ? 1.030 -4.438 21.422 1.00 94.19 209 HIS A CA 1
ATOM 1572 C C . HIS A 1 209 ? -0.368 -4.667 22.007 1.00 94.19 209 HIS A C 1
ATOM 1574 O O . HIS A 1 209 ? -0.573 -5.671 22.679 1.00 94.19 209 HIS A O 1
ATOM 1580 N N . TYR A 1 210 ? -1.348 -3.837 21.632 1.00 94.00 210 TYR A N 1
ATOM 1581 C CA . TYR A 1 210 ? -2.750 -4.029 22.010 1.00 94.00 210 TYR A CA 1
ATOM 1582 C C . TYR A 1 210 ? -3.272 -5.416 21.597 1.00 94.00 210 TYR A C 1
ATOM 1584 O O . TYR A 1 210 ? -3.853 -6.135 22.407 1.00 94.00 210 TYR A O 1
ATOM 1592 N N . HIS A 1 211 ? -3.023 -5.835 20.351 1.00 94.44 211 HIS A N 1
ATOM 1593 C CA . HIS A 1 211 ? -3.424 -7.158 19.874 1.00 94.44 211 HIS A CA 1
ATOM 1594 C C . HIS A 1 211 ? -2.762 -8.294 20.667 1.00 94.44 211 HIS A C 1
ATOM 1596 O O . HIS A 1 211 ? -3.425 -9.273 20.987 1.00 94.44 211 HIS A O 1
ATOM 1602 N N . ALA A 1 212 ? -1.479 -8.176 21.011 1.00 93.25 212 ALA A N 1
ATOM 1603 C CA . ALA A 1 212 ? -0.765 -9.186 21.788 1.00 93.25 212 ALA A CA 1
ATOM 1604 C C . ALA A 1 212 ? -1.271 -9.278 23.238 1.00 93.25 212 ALA A C 1
ATOM 1606 O O . ALA A 1 212 ? -1.343 -10.375 23.789 1.00 93.25 212 ALA A O 1
ATOM 1607 N N . GLU A 1 213 ? -1.644 -8.150 23.847 1.00 92.88 213 GLU A N 1
ATOM 1608 C CA . GLU A 1 213 ? -2.192 -8.102 25.207 1.00 92.88 213 GLU A CA 1
ATOM 1609 C C . GLU A 1 213 ? -3.617 -8.661 25.291 1.00 92.88 213 GLU A C 1
ATOM 1611 O O . GLU A 1 213 ? -3.961 -9.351 26.252 1.00 92.88 213 GLU A O 1
ATOM 1616 N N . HIS A 1 214 ? -4.449 -8.391 24.282 1.00 90.00 214 HIS A N 1
ATOM 1617 C CA . HIS A 1 214 ? -5.865 -8.769 24.280 1.00 90.00 214 HIS A CA 1
ATOM 1618 C C . HIS A 1 214 ? -6.183 -10.020 23.446 1.00 90.00 214 HIS A C 1
ATOM 1620 O O . HIS A 1 214 ? -7.291 -10.548 23.533 1.00 90.00 214 HIS A O 1
ATOM 1626 N N . ASN A 1 215 ? -5.227 -10.507 22.649 1.00 89.94 215 ASN A N 1
ATOM 1627 C CA . ASN A 1 215 ? -5.366 -11.597 21.674 1.00 89.94 215 ASN A CA 1
ATOM 1628 C C . ASN A 1 215 ? -6.467 -11.365 20.613 1.00 89.94 215 ASN A C 1
ATOM 1630 O O . ASN A 1 215 ? -6.945 -12.305 19.976 1.00 89.94 215 ASN A O 1
ATOM 1634 N N . THR A 1 216 ? -6.922 -10.119 20.470 1.00 92.81 216 THR A N 1
ATOM 1635 C CA . THR A 1 216 ? -7.923 -9.668 19.501 1.00 92.81 216 THR A CA 1
ATOM 1636 C C . THR A 1 216 ? -7.920 -8.138 19.431 1.00 92.81 216 THR A C 1
ATOM 1638 O O . THR A 1 216 ? -7.521 -7.470 20.384 1.00 92.81 216 THR A O 1
ATOM 1641 N N . LEU A 1 217 ? -8.378 -7.571 18.312 1.00 93.19 217 LEU A N 1
ATOM 1642 C CA . LEU A 1 217 ? -8.715 -6.142 18.219 1.00 93.19 217 LEU A CA 1
ATOM 1643 C C . LEU A 1 217 ? -10.173 -5.862 18.613 1.00 93.19 217 LEU A C 1
ATOM 1645 O O . LEU A 1 217 ? -10.565 -4.706 18.776 1.00 93.19 217 LEU A O 1
ATOM 1649 N N . GLU A 1 218 ? -10.979 -6.909 18.771 1.00 93.00 218 GLU A N 1
ATOM 1650 C CA . GLU A 1 218 ? -12.392 -6.795 19.108 1.00 93.00 218 GLU A CA 1
ATOM 1651 C C . GLU A 1 218 ? -12.608 -6.491 20.590 1.00 93.00 218 GLU A C 1
ATOM 1653 O O . GLU A 1 218 ? -11.859 -6.932 21.462 1.00 93.00 218 GLU A O 1
ATOM 1658 N N . GLY A 1 219 ? -13.680 -5.760 20.889 1.00 84.94 219 GLY A N 1
ATOM 1659 C CA . GLY A 1 219 ? -14.078 -5.499 22.262 1.00 84.94 219 GLY A CA 1
ATOM 1660 C C . GLY A 1 219 ? -14.736 -6.722 22.897 1.00 84.94 219 GLY A C 1
ATOM 1661 O O . GLY A 1 219 ? -15.337 -7.563 22.227 1.00 84.94 219 GLY A O 1
ATOM 1662 N N . SER A 1 220 ? -14.734 -6.779 24.230 1.00 82.12 220 SER A N 1
ATOM 1663 C CA . SER A 1 220 ? -15.415 -7.840 24.995 1.00 82.12 220 SER A CA 1
ATOM 1664 C C . SER A 1 220 ? -16.933 -7.910 24.761 1.00 82.12 220 SER A C 1
ATOM 1666 O O . SER A 1 220 ? -17.563 -8.914 25.085 1.00 82.12 220 SER A O 1
ATOM 1668 N N . ARG A 1 221 ? -17.529 -6.853 24.192 1.00 83.56 221 ARG A N 1
ATOM 1669 C CA . ARG A 1 221 ? -18.953 -6.753 23.827 1.00 83.56 221 ARG A CA 1
ATOM 1670 C C . ARG A 1 221 ? -19.186 -6.722 22.311 1.00 83.56 221 ARG A C 1
ATOM 1672 O O . ARG A 1 221 ? -20.273 -6.353 21.874 1.00 83.56 221 ARG A O 1
ATOM 1679 N N . GLY A 1 222 ? -18.183 -7.101 21.520 1.00 86.00 222 GLY A N 1
ATOM 1680 C CA . GLY A 1 222 ? -18.214 -7.041 20.061 1.00 86.00 222 GLY A CA 1
ATOM 1681 C C . GLY A 1 222 ? -17.416 -5.860 19.493 1.00 86.00 222 GLY A C 1
ATOM 1682 O O . GLY A 1 222 ? -16.513 -5.351 20.162 1.00 86.00 222 GLY A O 1
ATOM 1683 N N . PRO A 1 223 ? -17.725 -5.431 18.257 1.00 90.94 223 PRO A N 1
ATOM 1684 C CA . PRO A 1 223 ? -16.954 -4.416 17.549 1.00 90.94 223 PRO A CA 1
ATOM 1685 C C . PRO A 1 223 ? -16.846 -3.090 18.300 1.00 90.94 223 PRO A C 1
ATOM 1687 O O . PRO A 1 223 ? -17.835 -2.569 18.819 1.00 90.94 223 PRO A O 1
ATOM 1690 N N . GLN A 1 224 ? -15.650 -2.511 18.303 1.00 93.94 224 GLN A N 1
ATOM 1691 C CA . GLN A 1 224 ? -15.339 -1.274 19.018 1.00 93.94 224 GLN A CA 1
ATOM 1692 C C . GLN A 1 224 ? -14.669 -0.240 18.108 1.00 93.94 224 GLN A C 1
ATOM 1694 O O . GLN A 1 224 ? -14.517 -0.449 16.902 1.00 93.94 224 GLN A O 1
ATOM 1699 N N . VAL A 1 225 ? -14.313 0.906 18.682 1.00 93.81 225 VAL A N 1
ATOM 1700 C CA . VAL A 1 225 ? -13.495 1.927 18.032 1.00 93.81 225 VAL A CA 1
ATOM 1701 C C . VAL A 1 225 ? -12.167 2.019 18.769 1.00 93.81 225 VAL A C 1
ATOM 1703 O O . VAL A 1 225 ? -12.148 2.234 19.979 1.00 93.81 225 VAL A O 1
ATOM 1706 N N . LEU A 1 226 ? -11.076 1.856 18.029 1.00 93.81 226 LEU A N 1
ATOM 1707 C CA . LEU A 1 226 ? -9.709 2.055 18.496 1.00 93.81 226 LEU A CA 1
ATOM 1708 C C . LEU A 1 226 ? -9.169 3.331 17.855 1.00 93.81 226 LEU A C 1
ATOM 1710 O O . LEU A 1 226 ? -9.120 3.422 16.633 1.00 93.81 226 LEU A O 1
ATOM 1714 N N . ASP A 1 227 ? -8.770 4.322 18.638 1.00 93.19 227 ASP A N 1
ATOM 1715 C CA . ASP A 1 227 ? -8.180 5.552 18.117 1.00 93.19 227 ASP A CA 1
ATOM 1716 C C . ASP A 1 227 ? -6.659 5.532 18.303 1.00 93.19 227 ASP A C 1
ATOM 1718 O O . ASP A 1 227 ? -6.153 5.393 19.417 1.00 93.19 227 ASP A O 1
ATOM 1722 N N . LEU A 1 228 ? -5.933 5.623 17.184 1.00 92.12 228 LEU A N 1
ATOM 1723 C CA . LEU A 1 228 ? -4.469 5.658 17.124 1.00 92.12 228 LEU A CA 1
ATOM 1724 C C . LEU A 1 228 ? -3.929 7.052 16.792 1.00 92.12 228 LEU A C 1
ATOM 1726 O O . LEU A 1 228 ? -2.715 7.210 16.607 1.00 92.12 228 LEU A O 1
ATOM 1730 N N . ARG A 1 229 ? -4.801 8.060 16.679 1.00 88.31 229 ARG A N 1
ATOM 1731 C CA . ARG A 1 229 ? -4.412 9.436 16.350 1.00 88.31 229 ARG A CA 1
ATOM 1732 C C . ARG A 1 229 ? -3.681 10.105 17.507 1.00 88.31 229 ARG A C 1
ATOM 1734 O O . ARG A 1 229 ? -2.862 10.988 17.260 1.00 88.31 229 ARG A O 1
ATOM 1741 N N . THR A 1 230 ? -3.917 9.669 18.744 1.00 82.31 230 THR A N 1
ATOM 1742 C CA . THR A 1 230 ? -3.215 10.206 19.911 1.00 82.31 230 THR A CA 1
ATOM 1743 C C . THR A 1 230 ? -1.855 9.521 20.118 1.00 82.31 230 THR A C 1
ATOM 1745 O O . THR A 1 230 ? -1.677 8.335 19.829 1.00 82.31 230 THR A O 1
ATOM 1748 N N . PRO A 1 231 ? -0.826 10.261 20.571 1.00 75.69 231 PRO A N 1
ATOM 1749 C CA . PRO A 1 231 ? 0.533 9.729 20.688 1.00 75.69 231 PRO A CA 1
ATOM 1750 C C . PRO A 1 231 ? 0.736 8.793 21.892 1.00 75.69 231 PRO A C 1
ATOM 1752 O O . PRO A 1 231 ? 1.750 8.100 21.952 1.00 75.69 231 PRO A O 1
ATOM 1755 N N . HIS A 1 232 ? -0.197 8.754 22.847 1.00 74.88 232 HIS A N 1
ATOM 1756 C CA . HIS A 1 232 ? 0.018 8.133 24.160 1.00 74.88 232 HIS A CA 1
ATOM 1757 C C . HIS A 1 232 ? -0.570 6.727 24.330 1.00 74.88 232 HIS A C 1
ATOM 1759 O O . HIS A 1 232 ? -0.390 6.132 25.389 1.00 74.88 232 HIS A O 1
ATOM 1765 N N . GLY A 1 233 ? -1.236 6.161 23.322 1.00 79.19 233 GLY A N 1
ATOM 1766 C CA . GLY A 1 233 ? -1.801 4.819 23.443 1.00 79.19 233 GLY A CA 1
ATOM 1767 C C . GLY A 1 233 ? -2.820 4.490 22.364 1.00 79.19 233 GLY A C 1
ATOM 1768 O O . GLY A 1 233 ? -2.886 5.162 21.337 1.00 79.19 233 GLY A O 1
ATOM 1769 N N . VAL A 1 234 ? -3.584 3.426 22.608 1.00 87.06 234 VAL A N 1
ATOM 1770 C CA . VAL A 1 234 ? -4.797 3.100 21.851 1.00 87.06 234 VAL A CA 1
ATOM 1771 C C . VAL A 1 234 ? -5.985 3.530 22.700 1.00 87.06 234 VAL A C 1
ATOM 1773 O O . VAL A 1 234 ? -6.222 2.954 23.762 1.00 87.06 234 VAL A O 1
ATOM 1776 N N . GLU A 1 235 ? -6.723 4.545 22.263 1.00 89.12 235 GLU A N 1
ATOM 1777 C CA . GLU A 1 235 ? -7.933 4.963 22.972 1.00 89.12 235 GLU A CA 1
ATOM 1778 C C . GLU A 1 235 ? -9.116 4.109 22.526 1.00 89.12 235 GLU A C 1
ATOM 1780 O O . GLU A 1 235 ? -9.415 3.996 21.338 1.00 89.12 235 GLU A O 1
ATOM 1785 N N . VAL A 1 236 ? -9.792 3.484 23.487 1.00 88.44 236 VAL A N 1
ATOM 1786 C CA . VAL A 1 236 ? -10.864 2.525 23.217 1.00 88.44 236 VAL A CA 1
ATOM 1787 C C . VAL A 1 236 ? -12.214 3.162 23.509 1.00 88.44 236 VAL A C 1
ATOM 1789 O O . VAL A 1 236 ? -12.471 3.617 24.622 1.00 88.44 236 VAL A O 1
ATOM 1792 N N . SER A 1 237 ? -13.105 3.140 22.524 1.00 86.12 237 SER A N 1
ATOM 1793 C CA . SER A 1 237 ? -14.487 3.607 22.648 1.00 86.12 237 SER A CA 1
ATOM 1794 C C . SER A 1 237 ? -15.462 2.538 22.162 1.00 86.12 237 SER A C 1
ATOM 1796 O O . SER A 1 237 ? -15.174 1.784 21.234 1.00 86.12 237 SER A O 1
ATOM 1798 N N . GLN A 1 238 ? -16.650 2.464 22.764 1.00 78.75 238 GLN A N 1
ATOM 1799 C CA . GLN A 1 238 ? -17.708 1.586 22.257 1.00 78.75 238 GLN A CA 1
ATOM 1800 C C . GLN A 1 238 ? -18.260 2.140 20.941 1.00 78.75 238 GLN A C 1
ATOM 1802 O O . GLN A 1 238 ? -18.443 3.349 20.795 1.00 78.75 238 GLN A O 1
ATOM 1807 N N . ARG A 1 239 ? -18.565 1.258 19.985 1.00 68.62 239 ARG A N 1
ATOM 1808 C CA . ARG A 1 239 ? -19.232 1.669 18.750 1.00 68.62 239 ARG A CA 1
ATOM 1809 C C . ARG A 1 239 ? -20.691 1.996 19.068 1.00 68.62 239 ARG A C 1
ATOM 1811 O O . ARG A 1 239 ? -21.511 1.098 19.234 1.00 68.62 239 ARG A O 1
ATOM 1818 N N . SER A 1 240 ? -21.030 3.279 19.140 1.00 55.62 240 SER A N 1
ATOM 1819 C CA . SER A 1 240 ? -22.427 3.711 19.180 1.00 55.62 240 SER A CA 1
ATOM 1820 C C . SER A 1 240 ? -23.102 3.264 17.884 1.00 55.62 240 SER A C 1
ATOM 1822 O O . SER A 1 240 ? -22.654 3.627 16.793 1.00 55.62 240 SER A O 1
ATOM 1824 N N . ALA A 1 241 ? -24.162 2.459 17.973 1.00 45.59 241 ALA A N 1
ATOM 1825 C CA . ALA A 1 241 ? -24.993 2.175 16.811 1.00 45.59 241 ALA A CA 1
ATOM 1826 C C . ALA A 1 241 ? -25.514 3.514 16.265 1.00 45.59 241 ALA A C 1
ATOM 1828 O O . ALA A 1 241 ? -26.176 4.262 16.985 1.00 45.59 241 ALA A O 1
ATOM 1829 N N . ARG A 1 242 ? -25.193 3.842 15.006 1.00 41.28 242 ARG A N 1
ATOM 1830 C CA . ARG A 1 242 ? -25.854 4.952 14.306 1.00 41.28 242 ARG A CA 1
ATOM 1831 C C . ARG A 1 242 ? -27.363 4.656 14.346 1.00 41.28 242 ARG A C 1
ATOM 1833 O O . ARG A 1 242 ? -27.730 3.547 13.949 1.00 41.28 242 ARG A O 1
ATOM 1840 N N . PRO A 1 243 ? -28.235 5.578 14.793 1.00 34.59 243 PRO A N 1
ATOM 1841 C CA . PRO A 1 243 ? -29.659 5.408 14.561 1.00 34.59 243 PRO A CA 1
ATOM 1842 C C . PRO A 1 243 ? -29.851 5.325 13.047 1.00 34.59 243 PRO A C 1
ATOM 1844 O O . PRO A 1 243 ? -29.417 6.220 12.319 1.00 34.59 243 PRO A O 1
ATOM 1847 N N . GLN A 1 244 ? -30.436 4.229 12.560 1.00 35.84 244 GLN A N 1
ATOM 1848 C CA . GLN A 1 244 ? -30.936 4.202 11.194 1.00 35.84 244 GLN A CA 1
ATOM 1849 C C . GLN A 1 244 ? -32.014 5.277 11.113 1.00 35.84 244 GLN A C 1
ATOM 1851 O O . GLN A 1 244 ? -33.048 5.176 11.773 1.00 35.84 244 GLN A O 1
ATOM 1856 N N . VAL A 1 245 ? -31.741 6.337 10.357 1.00 36.34 245 VAL A N 1
ATOM 1857 C CA . VAL A 1 245 ? -32.782 7.269 9.940 1.00 36.34 245 VAL A CA 1
ATOM 1858 C C . VAL A 1 245 ? -33.709 6.452 9.048 1.00 36.34 245 VAL A C 1
ATOM 1860 O O . VAL A 1 245 ? -33.338 6.068 7.943 1.00 36.34 245 VAL A O 1
ATOM 1863 N N . ILE A 1 246 ? -34.869 6.095 9.591 1.00 36.06 246 ILE A N 1
ATOM 1864 C CA . ILE A 1 246 ? -35.979 5.532 8.833 1.00 36.06 246 ILE A CA 1
ATOM 1865 C C . ILE A 1 246 ? -36.488 6.687 7.969 1.00 36.06 246 ILE A C 1
ATOM 1867 O O . ILE A 1 246 ? -37.145 7.591 8.484 1.00 36.06 246 ILE A O 1
ATOM 1871 N N . GLU A 1 247 ? -36.121 6.705 6.690 1.00 37.09 247 GLU A N 1
ATOM 1872 C CA . GLU A 1 247 ? -36.806 7.544 5.705 1.00 37.09 247 GLU A CA 1
ATOM 1873 C C . GLU A 1 247 ? -38.223 6.980 5.533 1.00 37.09 247 GLU A C 1
ATOM 1875 O O . GLU A 1 247 ? -38.396 5.807 5.191 1.00 37.09 247 GLU A O 1
ATOM 1880 N N . GLN A 1 248 ? -39.214 7.803 5.889 1.00 40.47 248 GLN A N 1
ATOM 1881 C CA . GLN A 1 248 ? -40.637 7.580 5.630 1.00 40.47 248 GLN A CA 1
ATOM 1882 C C . GLN A 1 248 ? -41.005 8.068 4.233 1.00 40.47 248 GLN A C 1
ATOM 1884 O O . GLN A 1 248 ? -40.452 9.113 3.822 1.00 40.47 248 GLN A O 1
#

Foldseek 3Di:
DDPPDFPDFDPDPPPPPPPDPDLPCQDFDWDKDFGDDDPPPPCVQVVVLVVQLQALQFPHFPDWDADPPGMIITTTGTFDWQEWEDAVPGTWTAGLQQATADPVVDDPVRNQLHAYEDDDPHADDDPRSDHGPPVLSNLVSNLSSLCSVCCVVQQWGYKYFDPDAPPPPDAGWMWIAHPQGAIERQHHRQDPDPVSVVLSNLLVVLSVVVCVVVVHPADPVTHWYWYSPDNPGTDTGRDDPDPPPPDD

Secondary structure (DSSP, 8-state):
-----PPPPPPP--------S-TT---EEEEEEE----TT-TTHHHHHHHHHHTSTTEEEEEEEEEETTTEEEEEEEEPPEEEEEEETTEEEEEETT-BBPPGGG--HHHHTTS-EE-S----PPPPTTSB-S-HHHHHHHHHHHHHGGGTTTTTEEEEEE-SS--S-TTS-EEEEEETT--EEEEEEPP-SSHHHHHHHHHHHHHHHHHHHHHSSSSBTTB-EEEE-SSTTS-EEEE-PPPP-----